Protein AF-A0AAN5D5I5-F1 (afdb_monomer_lite)

Sequence (187 aa):
PAFGACFLERHQASQVPGSRWHFRPIIRDFGILCVAMSSMTTPVMLKLCEMSKKKDQEECALIQNLLPNWPTISLTEARCYDYVKFIEFVSFSVASLLLCVLATAIISSHTLLTLRAASNMSSKLRNYNSSMTRVLIIQAIIPLVLVVFPLIGMLVAVILHFGGPLPYSIFFFLGTMHSPTHSILLL

Secondary structure (DSSP, 8-state):
-HHHHHHHHHHHHTSPTT------HHHHHHHHHHHHHHHHHHHHHHHHHB--TTSHHHHHHHHHHHTTT-TT---TT--SB-HHHHHHHHHHHHHHHHHHHHHHHHHHHHHHHHHHH-TT--HHHHHHHHHHHHHHHHHHHHHIIIIIHHHHHHHHHHHTT--SSHHHHHHHHHHHTHHHHHHHHT-

Structure (mmCIF, N/CA/C/O backbone):
data_AF-A0AAN5D5I5-F1
#
_entry.id   AF-A0AAN5D5I5-F1
#
loop_
_atom_site.group_PDB
_atom_site.id
_atom_site.type_symbol
_atom_site.label_atom_id
_atom_site.label_alt_id
_atom_site.label_comp_id
_atom_site.label_asym_id
_atom_site.label_entity_id
_atom_site.label_seq_id
_atom_site.pdbx_PDB_ins_code
_atom_site.Cartn_x
_atom_site.Cartn_y
_atom_site.Cartn_z
_atom_site.occupancy
_atom_site.B_iso_or_equiv
_atom_site.auth_seq_id
_atom_site.auth_comp_id
_atom_site.auth_asym_id
_atom_site.auth_atom_id
_atom_site.pdbx_PDB_model_num
ATOM 1 N N . PRO A 1 1 ? -7.164 5.899 -1.536 1.00 55.00 1 PRO A N 1
ATOM 2 C CA . PRO A 1 1 ? -8.099 6.765 -0.767 1.00 55.00 1 PRO A CA 1
ATOM 3 C C . PRO A 1 1 ? -9.253 5.984 -0.116 1.00 55.00 1 PRO A C 1
ATOM 5 O O . PRO A 1 1 ? -9.388 6.027 1.101 1.00 55.00 1 PRO A O 1
ATOM 8 N N . ALA A 1 2 ? -10.028 5.219 -0.899 1.00 62.66 2 ALA A N 1
ATOM 9 C CA . ALA A 1 2 ? -11.175 4.449 -0.400 1.00 62.66 2 ALA A CA 1
ATOM 10 C C . ALA A 1 2 ? -10.800 3.405 0.668 1.00 62.66 2 ALA A C 1
ATOM 12 O O . ALA A 1 2 ? -11.477 3.299 1.686 1.00 62.66 2 ALA A O 1
ATOM 13 N N . PHE A 1 3 ? -9.674 2.701 0.490 1.00 63.94 3 PHE A N 1
ATOM 14 C CA . PHE A 1 3 ? -9.164 1.758 1.491 1.00 63.94 3 PHE A CA 1
ATOM 15 C C . PHE A 1 3 ? -8.881 2.435 2.836 1.00 63.94 3 PHE A C 1
ATOM 17 O O . PHE A 1 3 ? -9.337 1.952 3.861 1.00 63.94 3 PHE A O 1
ATOM 24 N N . GLY A 1 4 ? -8.171 3.569 2.838 1.00 65.12 4 GLY A N 1
ATOM 25 C CA . GLY A 1 4 ? -7.831 4.282 4.073 1.00 65.12 4 GLY A CA 1
ATOM 26 C C . GLY A 1 4 ? -9.067 4.799 4.812 1.00 65.12 4 GLY A C 1
ATOM 27 O O . GLY A 1 4 ? -9.141 4.677 6.030 1.00 65.12 4 GLY A O 1
ATOM 28 N N . ALA A 1 5 ? -10.061 5.308 4.077 1.00 67.31 5 ALA A N 1
ATOM 29 C CA . ALA A 1 5 ? -11.335 5.729 4.653 1.00 67.31 5 ALA A CA 1
ATOM 30 C C . ALA A 1 5 ? -12.097 4.544 5.274 1.00 67.31 5 ALA A C 1
ATOM 32 O O . ALA A 1 5 ? -12.480 4.617 6.437 1.00 67.31 5 ALA A O 1
ATOM 33 N N . CYS A 1 6 ? -12.226 3.432 4.543 1.00 69.94 6 CYS A N 1
ATOM 34 C CA . CYS A 1 6 ? -12.873 2.207 5.025 1.00 69.94 6 CYS A CA 1
ATOM 35 C C . CYS A 1 6 ? -12.137 1.593 6.230 1.00 69.94 6 CYS A C 1
ATOM 37 O O . CYS A 1 6 ? -12.754 1.199 7.218 1.00 69.94 6 CYS A O 1
ATOM 39 N N . PHE A 1 7 ? -10.803 1.554 6.184 1.00 71.31 7 PHE A N 1
ATOM 40 C CA . PHE A 1 7 ? -9.963 1.079 7.280 1.00 71.31 7 PHE A CA 1
ATOM 41 C C . PHE A 1 7 ? -10.185 1.917 8.540 1.00 71.31 7 PHE A C 1
ATOM 43 O O . PHE A 1 7 ? -10.414 1.361 9.616 1.00 71.31 7 PHE A O 1
ATOM 50 N N . LEU A 1 8 ? -10.162 3.246 8.406 1.00 72.12 8 LEU A N 1
ATOM 51 C CA . LEU A 1 8 ? -10.377 4.152 9.526 1.00 72.12 8 LEU A CA 1
ATOM 52 C C . LEU A 1 8 ? -11.792 4.017 10.097 1.00 72.12 8 LEU A C 1
ATOM 54 O O . LEU A 1 8 ? -11.943 3.919 11.312 1.00 72.12 8 LEU A O 1
ATOM 58 N N . GLU A 1 9 ? -12.809 3.963 9.238 1.00 77.56 9 GLU A N 1
ATOM 59 C CA . GLU A 1 9 ? -14.205 3.813 9.647 1.00 77.56 9 GLU A CA 1
ATOM 60 C C . GLU A 1 9 ? -14.422 2.513 10.436 1.00 77.56 9 GLU A C 1
ATOM 62 O O . GLU A 1 9 ? -15.020 2.527 11.511 1.00 77.56 9 GLU A O 1
ATOM 67 N N . ARG A 1 10 ? -13.849 1.393 9.978 1.00 76.88 10 ARG A N 1
ATOM 68 C CA . ARG A 1 10 ? -13.918 0.104 10.688 1.00 76.88 10 ARG A CA 1
ATOM 69 C C . ARG A 1 10 ? -13.214 0.126 12.039 1.00 76.88 10 ARG A C 1
ATOM 71 O O . ARG A 1 10 ? -13.731 -0.435 13.005 1.00 76.88 10 ARG A O 1
ATOM 78 N N . HIS A 1 11 ? -12.071 0.803 12.135 1.00 73.62 11 HIS A N 1
ATOM 79 C CA . HIS A 1 11 ? -11.392 0.991 13.418 1.00 73.62 11 HIS A CA 1
ATOM 80 C C . HIS A 1 11 ? -12.232 1.860 14.358 1.00 73.62 11 HIS A C 1
ATOM 82 O O . HIS A 1 11 ? -12.411 1.501 15.520 1.00 73.62 11 HIS A O 1
ATOM 88 N N . GLN A 1 12 ? -12.830 2.942 13.855 1.00 79.19 12 GLN A N 1
ATOM 89 C CA . GLN A 1 12 ? -13.726 3.804 14.629 1.00 79.19 12 GLN A CA 1
ATOM 90 C C . GLN A 1 12 ? -15.016 3.095 15.066 1.00 79.19 12 GLN A C 1
ATOM 92 O O . GLN A 1 12 ? -15.516 3.375 16.154 1.00 79.19 12 GLN A O 1
ATOM 97 N N . ALA A 1 13 ? -15.545 2.161 14.273 1.00 78.81 13 ALA A N 1
ATOM 98 C CA . ALA A 1 13 ? -16.730 1.377 14.625 1.00 78.81 13 ALA A CA 1
ATOM 99 C C . ALA A 1 13 ? -16.489 0.432 15.815 1.00 78.81 13 ALA A C 1
ATOM 101 O O . ALA A 1 13 ? -17.421 0.115 16.549 1.00 78.81 13 ALA A O 1
ATOM 102 N N . SER A 1 14 ? -15.239 0.008 16.030 1.00 72.44 14 SER A N 1
ATOM 103 C CA . SER A 1 14 ? -14.850 -0.819 17.180 1.00 72.44 14 SER A CA 1
ATOM 104 C C . SER A 1 14 ? -14.611 -0.022 18.471 1.00 72.44 14 SER A C 1
ATOM 106 O O . SER A 1 14 ? -14.462 -0.608 19.541 1.00 72.44 14 SER A O 1
ATOM 108 N N . GLN A 1 15 ? -14.564 1.311 18.388 1.00 74.12 15 GLN A N 1
ATOM 109 C CA . GLN A 1 15 ? -14.279 2.185 19.523 1.00 74.12 15 GLN A CA 1
ATOM 110 C C . GLN A 1 15 ? -15.531 2.466 20.368 1.00 74.12 15 GLN A C 1
ATOM 112 O O . GLN A 1 15 ? -16.655 2.497 19.868 1.00 74.12 15 GLN A O 1
ATOM 117 N N . VAL A 1 16 ? -15.331 2.718 21.667 1.00 75.62 16 VAL A N 1
ATOM 118 C CA . VAL A 1 16 ? -16.419 3.128 22.567 1.00 75.62 16 VAL A CA 1
ATOM 119 C C . VAL A 1 16 ? -16.967 4.513 22.191 1.00 75.62 16 VAL A C 1
ATOM 121 O O . VAL A 1 16 ? -16.230 5.353 21.660 1.00 75.62 16 VAL A O 1
ATOM 124 N N . PRO A 1 17 ? -18.257 4.796 22.462 1.00 79.00 17 PRO A N 1
ATOM 125 C CA . PRO A 1 17 ? -18.813 6.133 22.278 1.00 79.00 17 PRO A CA 1
ATOM 126 C C . PRO A 1 17 ? -17.947 7.190 22.979 1.00 79.00 17 PRO A C 1
ATOM 128 O O . PRO A 1 17 ? -17.556 7.015 24.129 1.00 79.00 17 PRO A O 1
ATOM 131 N N . GLY A 1 18 ? -17.615 8.271 22.271 1.00 81.94 18 GLY A N 1
ATOM 132 C CA . GLY A 1 18 ? -16.755 9.344 22.787 1.00 81.94 18 GLY A CA 1
ATOM 133 C C . GLY A 1 18 ? -15.246 9.139 22.598 1.00 81.94 18 GLY A C 1
ATOM 134 O O . GLY A 1 18 ? -14.510 10.114 22.691 1.00 81.94 18 GLY A O 1
ATOM 135 N N . SER A 1 19 ? -14.764 7.940 22.240 1.00 81.12 19 SER A N 1
ATOM 136 C CA . SER A 1 19 ? -13.332 7.700 21.973 1.00 81.12 19 SER A CA 1
ATOM 137 C C . SER A 1 19 ? -12.968 7.701 20.484 1.00 81.12 19 SER A C 1
ATOM 139 O O . SER A 1 19 ? -11.921 7.177 20.097 1.00 81.12 19 SER A O 1
ATOM 141 N N . ARG A 1 20 ? -13.851 8.237 19.633 1.00 84.00 20 ARG A N 1
ATOM 142 C CA . ARG A 1 20 ? -13.623 8.329 18.187 1.00 84.00 20 ARG A CA 1
ATOM 143 C C . ARG A 1 20 ? -12.513 9.325 17.890 1.00 84.00 20 ARG A C 1
ATOM 145 O O . ARG A 1 20 ? -12.506 10.432 18.431 1.00 84.00 20 ARG A O 1
ATOM 152 N N . TRP A 1 21 ? -11.641 8.966 16.954 1.00 76.88 21 TRP A N 1
ATOM 153 C CA . TRP A 1 21 ? -10.647 9.892 16.420 1.00 76.88 21 TRP A CA 1
ATOM 154 C C . TRP A 1 21 ? -11.323 11.130 15.832 1.00 76.88 21 TRP A C 1
ATOM 156 O O . TRP A 1 21 ? -11.995 11.050 14.804 1.00 76.88 21 TRP A O 1
ATOM 166 N N . HIS A 1 22 ? -11.115 12.277 16.469 1.00 82.44 22 HIS A N 1
ATOM 167 C CA . HIS A 1 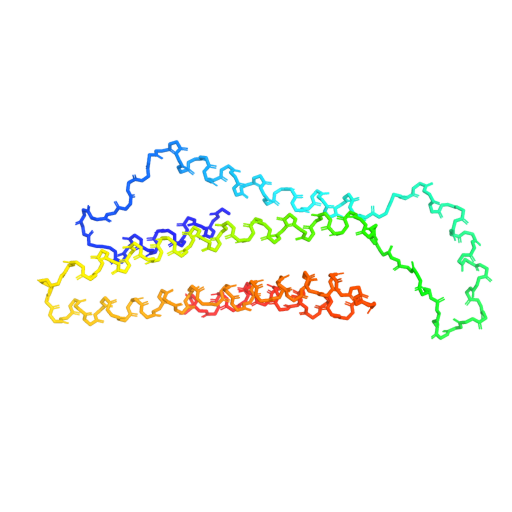22 ? -11.490 13.571 15.917 1.00 82.44 22 HIS A CA 1
ATOM 168 C C . HIS A 1 22 ? -10.286 14.150 15.189 1.00 82.44 22 HIS A C 1
ATOM 170 O O . HIS A 1 22 ? -9.518 14.945 15.731 1.00 82.44 22 HIS A O 1
ATOM 176 N N . PHE A 1 23 ? -10.106 13.730 13.940 1.00 81.56 23 PHE A N 1
ATOM 177 C CA . PHE A 1 23 ? -9.202 14.450 13.058 1.00 81.56 23 PHE A CA 1
ATOM 178 C C . PHE A 1 23 ? -9.823 15.801 12.734 1.00 81.56 23 PHE A C 1
ATOM 180 O O . PHE A 1 23 ? -10.991 15.886 12.350 1.00 81.56 23 PHE A O 1
ATOM 187 N N . ARG A 1 24 ? -9.030 16.867 12.861 1.00 86.25 24 ARG A N 1
ATOM 188 C CA . ARG A 1 24 ? -9.430 18.163 12.313 1.00 86.25 24 ARG A CA 1
ATOM 189 C C . ARG A 1 24 ? -9.702 17.977 10.812 1.00 86.25 24 ARG A C 1
ATOM 191 O O . ARG A 1 24 ? -8.900 17.292 10.170 1.00 86.25 24 ARG A O 1
ATOM 198 N N . PRO A 1 25 ? -10.762 18.584 10.242 1.00 83.50 25 PRO A N 1
ATOM 199 C CA . PRO A 1 25 ? -11.096 18.438 8.822 1.00 83.50 25 PRO A CA 1
ATOM 200 C C . PRO A 1 25 ? -9.887 18.650 7.907 1.00 83.50 25 PRO A C 1
ATOM 202 O O . PRO A 1 25 ? -9.623 17.830 7.038 1.00 83.50 25 PRO A O 1
ATOM 205 N N . ILE A 1 26 ? -9.057 19.647 8.225 1.00 87.62 26 ILE A N 1
ATOM 206 C CA . ILE A 1 26 ? -7.828 19.949 7.486 1.00 87.62 26 ILE A CA 1
ATOM 207 C C . ILE A 1 26 ? -6.834 18.778 7.417 1.00 87.62 26 ILE A C 1
ATOM 209 O O . ILE A 1 26 ? -6.246 18.544 6.370 1.00 87.62 26 ILE A O 1
ATOM 213 N N . ILE A 1 27 ? -6.664 18.008 8.499 1.00 84.62 27 ILE A N 1
ATOM 214 C CA . ILE A 1 27 ? -5.735 16.865 8.540 1.00 84.62 27 ILE A CA 1
ATOM 215 C C . ILE A 1 27 ? -6.290 15.717 7.697 1.00 84.62 27 ILE A C 1
ATOM 217 O O . ILE A 1 27 ? -5.548 15.063 6.967 1.00 84.62 27 ILE A O 1
ATOM 221 N N . ARG A 1 28 ? -7.603 15.478 7.786 1.00 81.50 28 ARG A N 1
ATOM 222 C CA . ARG A 1 28 ? -8.285 14.455 6.990 1.00 81.50 28 ARG A CA 1
ATOM 223 C C . ARG A 1 28 ? -8.171 14.771 5.501 1.00 81.50 28 ARG A C 1
ATOM 225 O O . ARG A 1 28 ? -7.767 13.908 4.728 1.00 81.50 28 ARG A O 1
ATOM 232 N N . ASP A 1 29 ? -8.504 15.997 5.120 1.00 81.88 29 ASP A N 1
ATOM 233 C CA . ASP A 1 29 ? -8.523 16.424 3.724 1.00 81.88 29 ASP A CA 1
ATOM 234 C C . ASP A 1 29 ? -7.096 16.441 3.149 1.00 81.88 29 ASP A C 1
ATOM 236 O O . ASP A 1 29 ? -6.871 15.955 2.040 1.00 81.88 29 ASP A O 1
ATOM 240 N N . PHE A 1 30 ? -6.106 16.864 3.946 1.00 85.94 30 PHE A N 1
ATOM 241 C CA . PHE A 1 30 ? -4.688 16.735 3.603 1.00 85.94 30 PHE A CA 1
ATOM 242 C C . PHE A 1 30 ? -4.274 15.272 3.385 1.00 85.94 30 PHE A C 1
ATOM 244 O O . PHE A 1 30 ? -3.647 14.957 2.378 1.00 85.94 30 PHE A O 1
ATOM 251 N N . GLY A 1 31 ? -4.672 14.353 4.270 1.00 81.44 31 GLY A N 1
ATOM 252 C CA . GLY A 1 31 ? -4.390 12.925 4.108 1.00 81.44 31 GLY A CA 1
ATOM 253 C C . GLY A 1 31 ? -5.000 12.336 2.832 1.00 81.44 31 GLY A C 1
ATOM 254 O O . GLY A 1 31 ? -4.338 11.578 2.121 1.00 81.44 31 GLY A O 1
ATOM 255 N N . ILE A 1 32 ? -6.239 12.716 2.501 1.00 78.81 32 ILE A N 1
ATOM 256 C CA . ILE A 1 32 ? -6.903 12.317 1.250 1.00 78.81 32 ILE A CA 1
ATOM 257 C C . ILE A 1 32 ? -6.114 12.833 0.044 1.00 78.81 32 ILE A C 1
ATOM 259 O O . ILE A 1 32 ? -5.853 12.058 -0.880 1.00 78.81 32 ILE A O 1
ATOM 263 N N . LEU A 1 33 ? -5.704 14.103 0.072 1.00 84.62 33 LEU A N 1
ATOM 264 C CA . LEU A 1 33 ? -4.912 14.716 -0.988 1.00 84.62 33 LEU A CA 1
ATOM 265 C C . LEU A 1 33 ? -3.565 14.006 -1.162 1.00 84.62 33 LEU A C 1
ATOM 267 O O . LEU A 1 33 ? -3.226 13.640 -2.283 1.00 84.62 33 LEU A O 1
ATOM 271 N N . CYS A 1 34 ? -2.830 13.738 -0.079 1.00 81.56 34 CYS A N 1
ATOM 272 C CA . CYS A 1 34 ? -1.566 13.003 -0.136 1.00 81.56 34 CYS A CA 1
ATOM 273 C C . CYS A 1 34 ? -1.738 11.629 -0.790 1.00 81.56 34 CYS A C 1
ATOM 275 O O . CYS A 1 34 ? -0.981 11.276 -1.689 1.00 81.56 34 CYS A O 1
ATOM 277 N N . VAL A 1 35 ? -2.760 10.868 -0.391 1.00 77.25 35 VAL A N 1
ATOM 278 C CA . VAL A 1 35 ? -3.017 9.541 -0.968 1.00 77.25 35 VAL A CA 1
ATOM 279 C C . VAL A 1 35 ? -3.417 9.636 -2.444 1.00 77.25 35 VAL A C 1
ATOM 281 O O . VAL A 1 35 ? -2.994 8.797 -3.238 1.00 77.25 35 VAL A O 1
ATOM 284 N N . ALA A 1 36 ? -4.214 10.638 -2.825 1.00 79.69 36 ALA A N 1
ATOM 285 C CA . ALA A 1 36 ? -4.582 10.877 -4.218 1.00 79.69 36 ALA A CA 1
ATOM 286 C C . ALA A 1 36 ? -3.346 11.214 -5.066 1.00 79.69 36 ALA A C 1
ATOM 288 O O . ALA A 1 36 ? -3.105 10.557 -6.079 1.00 79.69 36 ALA A O 1
ATOM 289 N N . MET A 1 37 ? -2.516 12.149 -4.598 1.00 83.12 37 MET A N 1
ATOM 290 C CA . MET A 1 37 ? -1.266 12.527 -5.256 1.00 83.12 37 MET A CA 1
ATOM 291 C C . MET A 1 37 ? -0.336 11.324 -5.412 1.00 83.12 37 MET A C 1
ATOM 293 O O . MET A 1 37 ? 0.094 11.047 -6.526 1.00 83.12 37 MET A O 1
ATOM 297 N N . SER A 1 38 ? -0.102 10.537 -4.354 1.00 77.44 38 SER A N 1
ATOM 298 C CA . SER A 1 38 ? 0.717 9.320 -4.447 1.00 77.44 38 SER A CA 1
ATOM 299 C C . SER A 1 38 ? 0.172 8.334 -5.483 1.00 77.44 38 SER A C 1
ATOM 301 O O . SER A 1 38 ? 0.942 7.800 -6.277 1.00 77.44 38 SER A O 1
ATOM 303 N N . SER A 1 39 ? -1.152 8.134 -5.530 1.00 76.31 39 SER A N 1
ATOM 304 C CA . SER A 1 39 ? -1.777 7.221 -6.497 1.00 76.31 39 SER A CA 1
ATOM 305 C C . SER A 1 39 ? -1.680 7.693 -7.951 1.00 76.31 39 SER A C 1
ATOM 307 O O . SER A 1 39 ? -1.637 6.856 -8.847 1.00 76.31 39 SER A O 1
ATOM 309 N N . MET A 1 40 ? -1.608 9.007 -8.192 1.00 83.50 40 MET A N 1
ATOM 310 C CA . MET A 1 40 ? -1.393 9.577 -9.527 1.00 83.50 40 MET A CA 1
ATOM 311 C C . MET A 1 40 ? 0.089 9.605 -9.915 1.00 83.50 40 MET A C 1
ATOM 313 O O . MET A 1 40 ? 0.417 9.429 -11.086 1.00 83.50 40 MET A O 1
ATOM 317 N N . THR A 1 41 ? 0.994 9.769 -8.949 1.00 81.94 41 THR A N 1
ATOM 318 C CA . THR A 1 41 ? 2.441 9.760 -9.193 1.00 81.94 41 THR A CA 1
ATOM 319 C C . THR A 1 41 ? 2.922 8.397 -9.685 1.00 81.94 41 THR A C 1
ATOM 321 O O . THR A 1 41 ? 3.750 8.347 -10.587 1.00 81.94 41 THR A O 1
ATOM 324 N N . THR A 1 42 ? 2.394 7.285 -9.160 1.00 78.38 42 THR A N 1
ATOM 325 C CA . THR A 1 42 ? 2.802 5.928 -9.572 1.00 78.38 42 THR A CA 1
ATOM 326 C C . THR A 1 42 ? 2.674 5.676 -11.085 1.00 78.38 42 THR A C 1
ATOM 328 O O . THR A 1 42 ? 3.690 5.337 -11.693 1.00 78.38 42 THR A O 1
ATOM 331 N N . PRO A 1 43 ? 1.505 5.843 -11.741 1.00 78.75 43 PRO A N 1
ATOM 332 C CA . PRO A 1 43 ? 1.385 5.609 -13.180 1.00 78.75 43 PRO A CA 1
ATOM 333 C C . PRO A 1 43 ? 2.208 6.600 -14.010 1.00 78.75 43 PRO A C 1
ATOM 335 O O . PRO A 1 43 ? 2.747 6.215 -15.043 1.00 78.75 43 PRO A O 1
ATOM 338 N N . VAL A 1 44 ? 2.357 7.849 -13.553 1.00 84.75 44 VAL A N 1
ATOM 339 C CA . VAL A 1 44 ? 3.211 8.842 -14.224 1.00 84.75 44 VAL A CA 1
ATOM 340 C C . VAL A 1 44 ? 4.675 8.413 -14.171 1.00 84.75 44 VAL A C 1
ATOM 342 O O . VAL A 1 44 ? 5.333 8.383 -15.204 1.00 84.75 44 VAL A O 1
ATOM 345 N N . MET A 1 45 ? 5.178 8.016 -13.001 1.00 78.62 45 MET A N 1
ATOM 346 C CA . MET A 1 45 ? 6.553 7.537 -12.844 1.00 78.62 45 MET A CA 1
ATOM 347 C C . MET A 1 45 ? 6.800 6.266 -13.651 1.00 78.62 45 MET A C 1
ATOM 349 O O . MET A 1 45 ? 7.809 6.186 -14.340 1.00 78.62 45 MET A O 1
ATOM 353 N N . LEU A 1 46 ? 5.861 5.315 -13.654 1.00 76.44 46 LEU A N 1
ATOM 354 C CA . LEU A 1 46 ? 5.949 4.124 -14.506 1.00 76.44 46 LEU A CA 1
ATOM 355 C C . LEU A 1 46 ? 6.015 4.492 -15.991 1.00 76.44 46 LEU A C 1
ATOM 357 O O . LEU A 1 46 ? 6.817 3.919 -16.725 1.00 76.44 46 LEU A O 1
ATOM 361 N N . LYS A 1 47 ? 5.223 5.478 -16.427 1.00 79.44 47 LYS A N 1
ATOM 362 C CA . LYS A 1 47 ? 5.251 5.958 -17.810 1.00 79.44 47 LYS A CA 1
ATOM 363 C C . LYS A 1 47 ? 6.555 6.675 -18.160 1.00 79.44 47 LYS A C 1
ATOM 365 O O . LYS A 1 47 ? 7.005 6.571 -19.292 1.00 79.44 47 LYS A O 1
ATOM 370 N N . LEU A 1 48 ? 7.159 7.383 -17.207 1.00 78.69 48 LEU A N 1
ATOM 371 C CA . LEU A 1 48 ? 8.469 8.023 -17.366 1.00 78.69 48 LEU A CA 1
ATOM 372 C C . LEU A 1 48 ? 9.632 7.022 -17.317 1.00 78.69 48 LEU A C 1
ATOM 374 O O . LEU A 1 48 ? 10.694 7.310 -17.860 1.00 78.69 48 LEU A O 1
ATOM 378 N N . CYS A 1 49 ? 9.445 5.871 -16.665 1.00 71.56 49 CYS A N 1
ATOM 379 C CA . CYS A 1 49 ? 10.419 4.781 -16.674 1.00 71.56 49 CYS A CA 1
ATOM 380 C C . CYS A 1 49 ? 10.433 4.035 -18.015 1.00 71.56 49 CYS A C 1
ATOM 382 O O . CYS A 1 49 ? 11.440 3.406 -18.332 1.00 71.56 49 CYS A O 1
ATOM 384 N N . GLU A 1 50 ? 9.332 4.069 -18.777 1.00 75.38 50 GLU A N 1
ATOM 385 C CA . GLU A 1 50 ? 9.264 3.511 -20.133 1.00 75.38 50 GLU A CA 1
ATOM 386 C C . GLU A 1 50 ? 10.276 4.249 -21.023 1.00 75.38 50 GLU A C 1
ATOM 388 O O . GLU A 1 50 ? 10.270 5.482 -21.085 1.00 75.38 50 GLU A O 1
ATOM 393 N N . MET A 1 51 ? 11.174 3.507 -21.678 1.00 60.44 51 MET A N 1
ATOM 394 C CA . MET A 1 51 ? 12.244 4.110 -22.477 1.00 60.44 51 MET A CA 1
ATOM 395 C C . MET A 1 51 ? 11.694 5.079 -23.538 1.00 60.44 51 MET A C 1
ATOM 397 O O . MET A 1 51 ? 10.649 4.858 -24.157 1.00 60.44 51 MET A O 1
ATOM 401 N N . SER A 1 52 ? 12.401 6.196 -23.733 1.00 61.94 52 SER A N 1
ATOM 402 C CA . SER A 1 52 ? 12.004 7.230 -24.688 1.00 61.94 52 SER A CA 1
ATOM 403 C C . SER A 1 52 ? 12.149 6.721 -26.122 1.00 61.94 52 SER A C 1
ATOM 405 O O . SER A 1 52 ? 13.258 6.646 -26.650 1.00 61.94 52 SER A O 1
ATOM 407 N N . LYS A 1 53 ? 10.999 6.490 -26.769 1.00 59.19 53 LYS A N 1
ATOM 408 C CA . LYS A 1 53 ? 10.813 5.990 -28.148 1.00 59.19 53 LYS A CA 1
ATOM 409 C C . LYS A 1 53 ? 11.667 6.642 -29.244 1.00 59.19 53 LYS A C 1
ATOM 411 O O . LYS A 1 53 ? 11.701 6.159 -30.368 1.00 59.19 53 LYS A O 1
ATOM 416 N N . LYS A 1 54 ? 12.292 7.790 -28.971 1.00 56.19 54 LYS A N 1
ATOM 417 C CA . LYS A 1 54 ? 13.039 8.576 -29.960 1.00 56.19 54 LYS A CA 1
ATOM 418 C C . LYS A 1 54 ? 14.505 8.154 -30.106 1.00 56.19 54 LYS A C 1
ATOM 420 O O . LYS A 1 54 ? 15.120 8.533 -31.095 1.00 56.19 54 LYS A O 1
ATOM 425 N N . LYS A 1 55 ? 15.058 7.397 -29.152 1.00 53.62 55 LYS A N 1
ATOM 426 C CA . LYS A 1 55 ? 16.423 6.842 -29.243 1.00 53.62 55 LYS A CA 1
ATOM 427 C C . LYS A 1 55 ? 16.461 5.474 -29.950 1.00 53.62 55 LYS A C 1
ATOM 429 O O . LYS A 1 55 ? 17.506 5.076 -30.445 1.00 53.62 55 LYS A O 1
ATOM 434 N N . ASP A 1 56 ? 15.298 4.838 -30.094 1.00 54.66 56 ASP A N 1
ATOM 435 C CA . ASP A 1 56 ? 15.128 3.458 -30.571 1.00 54.66 56 ASP A CA 1
ATOM 436 C C . ASP A 1 56 ? 15.213 3.293 -32.098 1.00 54.66 56 ASP A C 1
ATOM 438 O O . ASP A 1 56 ? 15.270 2.174 -32.604 1.00 54.66 56 ASP A O 1
ATOM 442 N N . GLN A 1 57 ? 15.217 4.383 -32.872 1.00 56.00 57 GLN A N 1
ATOM 443 C CA . GLN A 1 57 ? 15.133 4.275 -34.333 1.00 56.00 57 GLN A CA 1
ATOM 444 C C . GLN A 1 57 ? 16.440 3.770 -34.982 1.00 56.00 57 GLN A C 1
ATOM 446 O O . GLN A 1 57 ? 16.380 3.158 -36.046 1.00 56.00 57 GLN A O 1
ATOM 451 N N . GLU A 1 58 ? 17.595 3.938 -34.326 1.00 56.28 58 GLU A N 1
ATOM 452 C CA . GLU A 1 58 ? 18.877 3.335 -34.742 1.00 56.28 58 GLU A CA 1
ATOM 453 C C . GLU A 1 58 ? 19.104 1.937 -34.126 1.00 56.28 58 GLU A C 1
ATOM 455 O O . GLU A 1 58 ? 19.649 1.055 -34.792 1.00 56.28 58 GLU A O 1
ATOM 460 N N . GLU A 1 59 ? 18.609 1.671 -32.910 1.00 54.78 59 GLU A N 1
ATOM 461 C CA . GLU A 1 59 ? 18.680 0.342 -32.271 1.00 54.78 59 GLU A CA 1
ATOM 462 C C . GLU A 1 59 ? 17.741 -0.691 -32.930 1.00 54.78 59 GLU A C 1
ATOM 464 O O . GLU A 1 59 ? 18.094 -1.868 -33.048 1.00 54.78 59 GLU A O 1
ATOM 469 N N . CYS A 1 60 ? 16.585 -0.269 -33.462 1.00 56.03 60 CYS A N 1
ATOM 470 C CA . CYS A 1 60 ? 15.667 -1.145 -34.204 1.00 56.03 60 CYS A CA 1
ATOM 471 C C . CYS A 1 60 ? 16.260 -1.685 -35.515 1.00 56.03 60 CYS A C 1
ATOM 473 O O . CYS A 1 60 ? 15.948 -2.812 -35.906 1.00 56.03 60 CYS A O 1
ATOM 475 N N . ALA A 1 61 ? 17.136 -0.928 -36.179 1.00 60.53 61 ALA A N 1
ATOM 476 C CA . ALA A 1 61 ? 17.825 -1.395 -37.382 1.00 60.53 61 ALA A CA 1
ATOM 477 C C . ALA A 1 61 ? 18.877 -2.477 -37.061 1.00 60.53 61 ALA A C 1
ATOM 479 O O . ALA A 1 61 ? 19.150 -3.358 -37.877 1.00 60.53 61 ALA A O 1
ATOM 480 N N . LEU A 1 62 ? 19.437 -2.457 -35.851 1.00 56.84 62 LEU A N 1
ATOM 481 C CA . LEU A 1 62 ? 20.434 -3.418 -35.384 1.00 56.84 62 LEU A CA 1
ATOM 482 C C . LEU A 1 62 ? 19.784 -4.736 -34.909 1.00 56.84 62 LEU A C 1
ATOM 484 O O . LEU A 1 62 ? 20.273 -5.814 -35.247 1.00 56.84 62 LEU A O 1
ATOM 488 N N . ILE A 1 63 ? 18.631 -4.667 -34.222 1.00 58.81 63 ILE A N 1
ATOM 489 C CA . ILE A 1 63 ? 17.832 -5.838 -33.788 1.00 58.81 63 ILE A CA 1
ATOM 490 C C . ILE A 1 63 ? 17.257 -6.615 -34.985 1.00 58.81 63 ILE A C 1
ATOM 492 O O . ILE A 1 63 ? 17.214 -7.846 -34.964 1.00 58.81 63 ILE A O 1
ATOM 496 N N . GLN A 1 64 ? 16.869 -5.924 -36.063 1.00 62.06 64 GLN A N 1
ATOM 497 C CA . GLN A 1 64 ? 16.372 -6.576 -37.282 1.00 62.06 64 GLN A CA 1
ATOM 498 C C . GLN A 1 64 ? 17.443 -7.382 -38.034 1.00 62.06 64 GLN A C 1
ATOM 500 O O . GLN A 1 64 ? 17.105 -8.369 -38.683 1.00 62.06 64 GLN A O 1
ATOM 505 N N . ASN A 1 65 ? 18.724 -7.030 -37.904 1.00 64.81 65 ASN A N 1
ATOM 506 C CA . ASN A 1 65 ? 19.824 -7.762 -38.540 1.00 64.81 65 ASN A CA 1
ATOM 507 C C . ASN A 1 65 ? 20.287 -9.003 -37.741 1.00 64.81 65 ASN A C 1
ATOM 509 O O . ASN A 1 65 ? 20.950 -9.876 -38.297 1.00 64.81 65 ASN A O 1
ATOM 513 N N . LEU A 1 66 ? 19.919 -9.117 -36.457 1.00 58.22 66 LEU A N 1
ATOM 514 C CA . LEU A 1 66 ? 20.306 -10.222 -35.557 1.00 58.22 66 LEU A CA 1
ATOM 515 C C . LEU A 1 66 ? 19.256 -11.357 -35.469 1.00 58.22 66 LEU A C 1
ATOM 517 O O . LEU A 1 66 ? 19.573 -12.464 -35.032 1.00 58.22 66 LEU A O 1
ATOM 521 N N . LEU A 1 67 ? 18.025 -11.100 -35.930 1.00 61.81 67 LEU A N 1
ATOM 522 C CA . LEU A 1 67 ? 16.841 -11.979 -35.904 1.00 61.81 67 LEU A CA 1
ATOM 523 C C . LEU A 1 67 ? 16.991 -13.386 -36.542 1.00 61.81 67 LEU A C 1
ATOM 525 O O . LEU A 1 67 ? 16.365 -14.320 -36.041 1.00 61.81 67 LEU A O 1
ATOM 529 N N . PRO A 1 68 ? 17.766 -13.585 -37.629 1.00 73.06 68 PRO A N 1
ATOM 530 C CA . PRO A 1 68 ? 17.793 -14.882 -38.317 1.00 73.06 68 PRO A CA 1
ATOM 531 C C . PRO A 1 68 ? 18.706 -15.932 -37.666 1.00 73.06 68 PRO A C 1
ATOM 533 O O . PRO A 1 68 ? 18.441 -17.126 -37.782 1.00 73.06 68 PRO A O 1
ATOM 536 N N . ASN A 1 69 ? 19.794 -15.508 -37.011 1.00 60.47 69 ASN A N 1
ATOM 537 C CA . ASN A 1 69 ? 20.879 -16.409 -36.595 1.00 60.47 69 ASN A CA 1
ATOM 538 C C . ASN A 1 69 ? 20.715 -16.961 -35.177 1.00 60.47 69 ASN A C 1
ATOM 540 O O . ASN A 1 69 ? 21.248 -18.029 -34.884 1.00 60.47 69 ASN A O 1
ATOM 544 N N . TRP A 1 70 ? 19.984 -16.264 -34.301 1.00 57.12 70 TRP A N 1
ATOM 545 C CA . TRP A 1 70 ? 19.702 -16.672 -32.918 1.00 57.12 70 TRP A CA 1
ATOM 546 C C . TRP A 1 70 ? 18.192 -16.919 -32.719 1.00 57.12 70 TRP A C 1
ATOM 548 O O . TRP A 1 70 ? 17.525 -16.206 -31.964 1.00 57.12 70 TRP A O 1
ATOM 558 N N . PRO A 1 71 ? 17.635 -17.947 -33.393 1.00 53.28 71 PRO A N 1
ATOM 559 C CA . PRO A 1 71 ? 16.198 -18.245 -33.423 1.00 53.28 71 PRO A CA 1
ATOM 560 C C . PRO A 1 71 ? 15.623 -18.692 -32.070 1.00 53.28 71 PRO A C 1
ATOM 562 O O . PRO A 1 71 ? 14.409 -18.770 -31.909 1.00 53.28 71 PRO A O 1
ATOM 565 N N . THR A 1 72 ? 16.476 -18.981 -31.086 1.00 49.12 72 THR A N 1
ATOM 566 C CA . THR A 1 72 ? 16.103 -19.494 -29.760 1.00 49.12 72 THR A CA 1
ATOM 567 C C . THR A 1 72 ? 16.393 -18.511 -28.618 1.00 49.12 72 THR A C 1
ATOM 569 O O . THR A 1 72 ? 16.459 -18.942 -27.473 1.00 49.12 72 THR A O 1
ATOM 572 N N . ILE A 1 73 ? 16.457 -17.202 -28.921 1.00 47.91 73 ILE A N 1
ATOM 573 C CA . ILE A 1 73 ? 16.605 -16.043 -28.008 1.00 47.91 73 ILE A CA 1
ATOM 574 C C . ILE A 1 73 ? 18.062 -15.643 -27.745 1.00 47.91 73 ILE A C 1
ATOM 576 O O . ILE A 1 73 ? 18.843 -16.414 -27.200 1.00 47.91 73 ILE A O 1
ATOM 580 N N . SER A 1 74 ? 18.379 -14.369 -27.995 1.00 54.16 74 SER A N 1
ATOM 581 C CA . SER A 1 74 ? 19.046 -13.536 -26.985 1.00 54.16 74 SER A CA 1
ATOM 582 C C . SER A 1 74 ? 18.982 -12.046 -27.357 1.00 54.16 74 SER A C 1
ATOM 584 O O . SER A 1 74 ? 19.668 -11.544 -28.241 1.00 54.16 74 SER A O 1
ATOM 586 N N . LEU A 1 75 ? 18.079 -11.371 -26.640 1.00 52.62 75 LEU A N 1
ATOM 587 C CA . LEU A 1 75 ? 17.838 -9.927 -26.550 1.00 52.62 75 LEU A CA 1
ATOM 588 C C . LEU A 1 75 ? 18.312 -9.444 -25.162 1.00 52.62 75 LEU A C 1
ATOM 590 O O . LEU A 1 75 ? 17.604 -8.736 -24.454 1.00 52.62 75 LEU A O 1
ATOM 594 N N . THR A 1 76 ? 19.473 -9.926 -24.715 1.00 43.00 76 THR A N 1
ATOM 595 C CA . THR A 1 76 ? 19.920 -9.989 -23.305 1.00 43.00 76 THR A CA 1
ATOM 596 C C . THR A 1 76 ? 20.131 -8.661 -22.571 1.00 43.00 76 THR A C 1
ATOM 598 O O . THR A 1 76 ? 20.483 -8.673 -21.396 1.00 43.00 76 THR A O 1
ATOM 601 N N . GLU A 1 77 ? 19.832 -7.526 -23.193 1.00 45.31 77 GLU A N 1
ATOM 602 C CA . GLU A 1 77 ? 19.781 -6.212 -22.545 1.00 45.31 77 GLU A CA 1
ATOM 603 C C . GLU A 1 77 ? 18.503 -5.434 -22.873 1.00 45.31 77 GLU A C 1
ATOM 605 O O . GLU A 1 77 ? 18.477 -4.217 -22.722 1.00 45.31 77 GLU A O 1
ATOM 610 N N . ALA A 1 78 ? 17.426 -6.112 -23.286 1.00 50.16 78 ALA A N 1
ATOM 611 C CA . ALA A 1 78 ? 16.109 -5.503 -23.453 1.00 50.16 78 ALA A CA 1
ATOM 612 C C . ALA A 1 78 ? 15.552 -5.079 -22.084 1.00 50.16 78 ALA A C 1
ATOM 614 O O . ALA A 1 78 ? 14.693 -5.720 -21.477 1.00 50.16 78 ALA A O 1
ATOM 615 N N . ARG A 1 79 ? 16.108 -3.993 -21.554 1.00 56.81 79 ARG A N 1
ATOM 616 C CA . ARG A 1 79 ? 15.643 -3.317 -20.361 1.00 56.81 79 ARG A CA 1
ATOM 617 C C . ARG A 1 79 ? 14.426 -2.521 -20.801 1.00 56.81 79 ARG A C 1
ATOM 619 O O . ARG A 1 79 ? 14.549 -1.487 -21.439 1.00 56.81 79 ARG A O 1
ATOM 626 N N . CYS A 1 80 ? 13.237 -3.005 -20.453 1.00 61.62 80 CYS A N 1
ATOM 627 C CA . CYS A 1 80 ? 11.994 -2.264 -20.692 1.00 61.62 80 CYS A CA 1
ATOM 628 C C . CYS A 1 80 ? 11.970 -0.908 -19.965 1.00 61.62 80 CYS A C 1
ATOM 630 O O . CYS A 1 80 ? 11.144 -0.051 -20.276 1.00 61.62 80 CYS A O 1
ATOM 632 N N . TYR A 1 81 ? 12.861 -0.738 -18.984 1.00 63.84 81 TYR A N 1
ATOM 633 C CA . TYR A 1 81 ? 12.919 0.413 -18.108 1.00 63.84 81 TYR A CA 1
ATOM 634 C C . TYR A 1 81 ? 14.351 0.908 -17.945 1.00 63.84 81 TYR A C 1
ATOM 636 O O . TYR A 1 81 ? 15.285 0.115 -17.791 1.00 63.84 81 TYR A O 1
ATOM 644 N N . ASP A 1 82 ? 14.502 2.228 -17.906 1.00 73.75 82 ASP A N 1
ATOM 645 C CA . ASP A 1 82 ? 15.737 2.856 -17.450 1.00 73.75 82 ASP A CA 1
ATOM 646 C C . ASP A 1 82 ? 16.002 2.446 -15.991 1.00 73.75 82 ASP A C 1
ATOM 648 O O . ASP A 1 82 ? 15.150 2.617 -15.114 1.00 73.75 82 ASP A O 1
ATOM 652 N N . TYR A 1 83 ? 17.181 1.874 -15.730 1.00 74.56 83 TYR A N 1
ATOM 653 C CA . TYR A 1 83 ? 17.529 1.336 -14.413 1.00 74.56 83 TYR A CA 1
ATOM 654 C C . TYR A 1 83 ? 17.501 2.413 -13.325 1.00 74.56 83 TYR A C 1
ATOM 656 O O . TYR A 1 83 ? 16.964 2.174 -12.247 1.00 74.56 83 TYR A O 1
ATOM 664 N N . VAL A 1 84 ? 18.031 3.608 -13.603 1.00 80.12 84 VAL A N 1
ATOM 665 C CA . VAL A 1 84 ? 18.087 4.705 -12.627 1.00 80.12 84 VAL A CA 1
ATOM 666 C C . VAL A 1 84 ? 16.672 5.162 -12.289 1.00 80.12 84 VAL A C 1
ATOM 668 O O . VAL A 1 84 ? 16.331 5.286 -11.113 1.00 80.12 84 VAL A O 1
ATOM 671 N N . LYS A 1 85 ? 15.812 5.318 -13.303 1.00 80.31 85 LYS A N 1
ATOM 672 C CA . LYS A 1 85 ? 14.397 5.673 -13.103 1.00 80.31 85 LYS A CA 1
ATOM 673 C C . LYS A 1 85 ? 13.617 4.600 -12.361 1.00 80.31 85 LYS A C 1
ATOM 675 O O . LYS A 1 85 ? 12.818 4.918 -11.480 1.00 80.31 85 LYS A O 1
ATOM 680 N N . PHE A 1 86 ? 13.903 3.335 -12.639 1.00 78.19 86 PHE A N 1
ATOM 681 C CA . PHE A 1 86 ? 13.312 2.227 -11.906 1.00 78.19 86 PHE A CA 1
ATOM 682 C C . PHE A 1 86 ? 13.739 2.221 -10.428 1.00 78.19 86 PHE A C 1
ATOM 684 O O . PHE A 1 86 ? 12.891 2.040 -9.555 1.00 78.19 86 PHE A O 1
ATOM 691 N N . ILE A 1 87 ? 15.013 2.495 -10.114 1.00 81.25 87 ILE A N 1
ATOM 692 C CA . ILE A 1 87 ? 15.482 2.624 -8.723 1.00 81.25 87 ILE A CA 1
ATOM 693 C C . ILE A 1 87 ? 14.818 3.805 -8.010 1.00 81.25 87 ILE A C 1
ATOM 695 O O . ILE A 1 87 ? 14.388 3.654 -6.863 1.00 81.25 87 ILE A O 1
ATOM 699 N N . GLU A 1 88 ? 14.693 4.961 -8.669 1.00 82.69 88 GLU A N 1
ATOM 700 C CA . GLU A 1 88 ? 13.967 6.123 -8.133 1.00 82.69 88 GLU A CA 1
ATOM 701 C C . GLU A 1 88 ? 12.5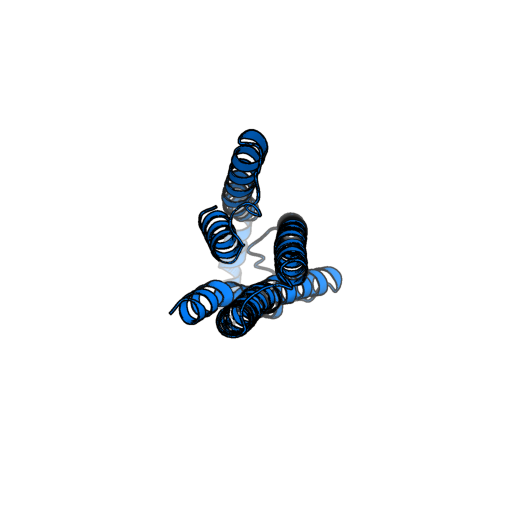13 5.745 -7.793 1.00 82.69 88 GLU A C 1
ATOM 703 O O . GLU A 1 88 ? 12.037 6.009 -6.685 1.00 82.69 88 GLU A O 1
ATOM 708 N N . PHE A 1 89 ? 11.829 5.050 -8.708 1.00 82.81 89 PHE A N 1
ATOM 709 C CA . PHE A 1 89 ? 10.459 4.570 -8.521 1.00 82.81 89 PHE A CA 1
ATOM 710 C C . PHE A 1 89 ? 10.326 3.583 -7.350 1.00 82.81 89 PHE A C 1
ATOM 712 O O . PHE A 1 89 ? 9.435 3.741 -6.508 1.00 82.81 89 PHE A O 1
ATOM 719 N N . VAL A 1 90 ? 11.206 2.579 -7.269 1.00 81.06 90 VAL A N 1
ATOM 720 C CA . VAL A 1 90 ? 11.199 1.584 -6.183 1.00 81.06 90 VAL A CA 1
ATOM 721 C C . VAL A 1 90 ? 11.460 2.267 -4.841 1.00 81.06 90 VAL A C 1
ATOM 723 O O . VAL A 1 90 ? 10.731 2.024 -3.880 1.00 81.06 90 VAL A O 1
ATOM 726 N N . SER A 1 91 ? 12.429 3.182 -4.781 1.00 81.94 91 SER A N 1
ATOM 727 C CA . SER A 1 91 ? 12.781 3.914 -3.558 1.00 81.94 91 SER A CA 1
ATOM 728 C C . SER A 1 91 ? 11.623 4.781 -3.059 1.00 81.94 91 SER A C 1
ATOM 730 O O . SER A 1 91 ? 11.262 4.717 -1.882 1.00 81.94 91 SER A O 1
ATOM 732 N N . PHE A 1 92 ? 10.986 5.540 -3.957 1.00 84.19 92 PHE A N 1
ATOM 733 C CA . PHE A 1 92 ? 9.804 6.339 -3.627 1.00 84.19 92 PHE A CA 1
ATOM 734 C C . PHE A 1 92 ? 8.643 5.462 -3.137 1.00 84.19 92 PHE A C 1
ATOM 736 O O . PHE A 1 92 ? 7.989 5.783 -2.143 1.00 84.19 92 PHE A O 1
ATOM 743 N N . SER A 1 93 ? 8.418 4.323 -3.796 1.00 81.06 93 SER A N 1
ATOM 744 C CA . SER A 1 93 ? 7.364 3.372 -3.429 1.00 81.06 93 SER A CA 1
ATOM 745 C C . SER A 1 93 ? 7.594 2.772 -2.040 1.00 81.06 93 SER A C 1
ATOM 747 O O . SER A 1 93 ? 6.664 2.719 -1.234 1.00 81.06 93 SER A O 1
ATOM 749 N N . VAL A 1 94 ? 8.834 2.384 -1.719 1.00 81.44 94 VAL A N 1
ATOM 750 C CA . VAL A 1 94 ? 9.206 1.885 -0.387 1.00 81.44 94 VAL A CA 1
ATOM 751 C C . VAL A 1 94 ? 9.011 2.968 0.675 1.00 81.44 94 VAL A C 1
ATOM 753 O O . VAL A 1 94 ? 8.382 2.704 1.699 1.00 81.44 94 VAL A O 1
ATOM 756 N N . ALA A 1 95 ? 9.484 4.194 0.435 1.00 84.06 95 ALA A N 1
ATOM 757 C CA . ALA A 1 95 ? 9.327 5.297 1.382 1.00 84.06 95 ALA A CA 1
ATOM 758 C C . ALA A 1 95 ? 7.846 5.617 1.653 1.00 84.06 95 ALA A C 1
ATOM 760 O O . ALA A 1 95 ? 7.432 5.724 2.811 1.00 84.06 95 ALA A O 1
ATOM 761 N N . SER A 1 96 ? 7.025 5.705 0.600 1.00 81.94 96 SER A N 1
ATOM 762 C CA . SER A 1 96 ? 5.583 5.931 0.746 1.00 81.94 96 SER A CA 1
ATOM 763 C C . SER A 1 96 ? 4.909 4.793 1.511 1.00 81.94 96 SER A C 1
ATOM 765 O O . SER A 1 96 ? 4.024 5.047 2.328 1.00 81.94 96 SER A O 1
ATOM 767 N N . LEU A 1 97 ? 5.316 3.544 1.276 1.00 80.12 97 LEU A N 1
ATOM 768 C CA . LEU A 1 97 ? 4.766 2.401 1.992 1.00 80.12 97 LEU A CA 1
ATOM 769 C C . LEU A 1 97 ? 5.125 2.438 3.478 1.00 80.12 97 LEU A C 1
ATOM 771 O O . LEU A 1 97 ? 4.252 2.213 4.313 1.00 80.12 97 LEU A O 1
ATOM 775 N N . LEU A 1 98 ? 6.381 2.736 3.820 1.00 81.81 98 LEU A N 1
ATOM 776 C CA . LEU A 1 98 ? 6.825 2.832 5.212 1.00 81.81 98 LEU A CA 1
ATOM 777 C C . LEU A 1 98 ? 5.991 3.855 5.987 1.00 81.81 98 LEU A C 1
ATOM 779 O O . LEU A 1 98 ? 5.539 3.565 7.094 1.00 81.81 98 LEU A O 1
ATOM 783 N N . LEU A 1 99 ? 5.702 5.007 5.379 1.00 83.81 99 LEU A N 1
ATOM 784 C CA . LEU A 1 99 ? 4.803 6.004 5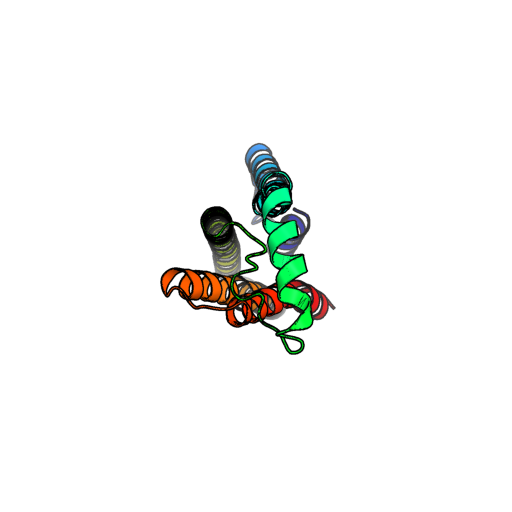.963 1.00 83.81 99 LEU A CA 1
ATOM 785 C C . LEU A 1 99 ? 3.386 5.447 6.181 1.00 83.81 99 LEU A C 1
ATOM 787 O O . LEU A 1 99 ? 2.809 5.644 7.252 1.00 83.81 99 LEU A O 1
ATOM 791 N N . CYS A 1 100 ? 2.833 4.710 5.213 1.00 80.25 100 CYS A N 1
ATOM 792 C CA . CYS A 1 100 ? 1.524 4.066 5.359 1.00 80.25 100 CYS A CA 1
ATOM 793 C C . CYS A 1 100 ? 1.505 3.010 6.476 1.00 80.25 100 CYS A C 1
ATOM 795 O O . CYS A 1 100 ? 0.541 2.950 7.244 1.00 80.25 100 CYS A O 1
ATOM 797 N N . VAL A 1 101 ? 2.558 2.199 6.601 1.00 81.25 101 VAL A N 1
ATOM 798 C CA . VAL A 1 101 ? 2.694 1.188 7.662 1.00 81.25 101 VAL A CA 1
ATOM 799 C C . VAL A 1 101 ? 2.776 1.855 9.028 1.00 81.25 101 VAL A C 1
ATOM 801 O O . VAL A 1 101 ? 2.054 1.453 9.937 1.00 81.25 101 VAL A O 1
ATOM 804 N N . LEU A 1 102 ? 3.589 2.906 9.170 1.00 84.31 102 LEU A N 1
ATOM 805 C CA . LEU A 1 102 ? 3.700 3.668 10.414 1.00 84.31 102 LEU A CA 1
ATOM 806 C C . LEU A 1 102 ? 2.356 4.277 10.819 1.00 84.31 102 LEU A C 1
ATOM 808 O O . LEU A 1 102 ? 1.929 4.113 11.960 1.00 84.31 102 LEU A O 1
ATOM 812 N N . ALA A 1 103 ? 1.645 4.911 9.883 1.00 82.50 103 ALA A N 1
ATOM 813 C CA . ALA A 1 103 ? 0.315 5.458 10.145 1.00 82.50 103 ALA A CA 1
ATOM 814 C C . ALA A 1 103 ? -0.674 4.367 10.593 1.00 82.50 103 ALA A C 1
ATOM 816 O O . ALA A 1 103 ? -1.390 4.536 11.581 1.00 82.50 103 ALA A O 1
ATOM 817 N N . THR A 1 104 ? -0.669 3.217 9.916 1.00 80.56 104 THR A N 1
ATOM 818 C CA . THR A 1 104 ? -1.519 2.063 10.250 1.00 80.56 104 THR A CA 1
ATOM 819 C C . THR A 1 104 ? -1.191 1.507 11.636 1.00 80.56 104 THR A C 1
ATOM 821 O O . THR A 1 104 ? -2.097 1.224 12.423 1.00 80.56 104 THR A O 1
ATOM 824 N N . ALA A 1 105 ? 0.096 1.398 11.971 1.00 83.06 105 ALA A N 1
ATOM 825 C CA . ALA A 1 105 ? 0.564 0.941 13.273 1.00 83.06 105 ALA A CA 1
ATOM 826 C C . ALA A 1 105 ? 0.156 1.908 14.391 1.00 83.06 105 ALA A C 1
ATOM 828 O O . ALA A 1 105 ? -0.306 1.455 15.438 1.00 83.06 105 ALA A O 1
ATOM 829 N N . ILE A 1 106 ? 0.253 3.223 14.166 1.00 85.88 106 ILE A N 1
ATOM 830 C CA . ILE A 1 106 ? -0.201 4.251 15.114 1.00 85.88 106 ILE A CA 1
ATOM 831 C C . ILE A 1 106 ? -1.710 4.128 15.349 1.00 85.88 106 ILE A C 1
ATOM 833 O O . ILE A 1 106 ? -2.146 4.073 16.501 1.00 85.88 106 ILE A O 1
ATOM 837 N N . ILE A 1 107 ? -2.507 4.022 14.277 1.00 83.56 107 ILE A N 1
ATOM 838 C CA . ILE A 1 107 ? -3.969 3.892 14.374 1.00 83.56 107 ILE A CA 1
ATOM 839 C C . ILE A 1 107 ? -4.355 2.622 15.140 1.00 83.56 107 ILE A C 1
ATOM 841 O O . ILE A 1 107 ? -5.181 2.665 16.058 1.00 83.56 107 ILE A O 1
ATOM 845 N N . SER A 1 108 ? -3.723 1.500 14.799 1.00 82.62 108 SER A N 1
ATOM 846 C CA . SER A 1 108 ? -3.965 0.203 15.437 1.00 82.62 108 SER A CA 1
ATOM 847 C C . SER A 1 108 ? -3.570 0.236 16.913 1.00 82.62 108 SER A C 1
ATOM 849 O O . SER A 1 108 ? -4.357 -0.151 17.775 1.00 82.62 108 SER A O 1
ATOM 851 N N . SER A 1 109 ? -2.388 0.772 17.227 1.00 84.38 109 SER A N 1
ATOM 852 C CA . SER A 1 109 ? -1.871 0.867 18.597 1.00 84.38 109 SER A CA 1
ATOM 853 C C . SER A 1 109 ? -2.763 1.731 19.476 1.00 84.38 109 SER A C 1
ATOM 855 O O . SER A 1 109 ? -3.144 1.309 20.564 1.00 84.38 109 SER A O 1
ATOM 857 N N . HIS A 1 110 ? -3.162 2.909 18.998 1.00 84.44 110 HIS A N 1
ATOM 858 C CA . HIS A 1 110 ? -4.085 3.762 19.737 1.00 84.44 110 HIS A CA 1
ATOM 859 C C . HIS A 1 110 ? -5.442 3.074 19.934 1.00 84.44 110 HIS A C 1
ATOM 861 O O . HIS A 1 110 ? -5.959 3.078 21.044 1.00 84.44 110 HIS A O 1
ATOM 867 N N . THR A 1 111 ? -5.992 2.407 18.912 1.00 82.75 111 THR A N 1
ATOM 868 C CA . THR A 1 111 ? -7.255 1.651 19.042 1.00 82.75 111 THR A CA 1
ATOM 869 C C . THR A 1 111 ? -7.155 0.566 20.119 1.00 82.75 111 THR A C 1
ATOM 871 O O . THR A 1 111 ? -8.031 0.467 20.978 1.00 82.75 111 THR A O 1
ATOM 874 N N . LEU A 1 112 ? -6.056 -0.192 20.142 1.00 83.62 112 LEU A N 1
ATOM 875 C CA . LEU A 1 112 ? -5.789 -1.202 21.169 1.00 83.62 112 LEU A CA 1
ATOM 876 C C . LEU A 1 112 ? -5.663 -0.595 22.570 1.00 83.62 112 LEU A C 1
ATOM 878 O O . LEU A 1 112 ? -6.205 -1.148 23.527 1.00 83.62 112 LEU A O 1
ATOM 882 N N . LEU A 1 113 ? -4.961 0.533 22.706 1.00 86.06 113 LEU A N 1
ATOM 883 C CA . LEU A 1 113 ? -4.813 1.234 23.983 1.00 86.06 113 LEU A CA 1
ATOM 884 C C . LEU A 1 113 ? -6.163 1.747 24.497 1.00 86.06 113 LEU A C 1
ATOM 886 O O . LEU A 1 113 ? -6.484 1.539 25.666 1.00 86.06 113 LEU A O 1
ATOM 890 N N . THR A 1 114 ? -6.985 2.336 23.626 1.00 85.06 114 THR A N 1
ATOM 891 C CA . THR A 1 114 ? -8.344 2.776 23.963 1.00 85.06 114 THR A CA 1
ATOM 892 C C . THR A 1 114 ? -9.215 1.609 24.430 1.00 85.06 114 THR A C 1
ATOM 894 O O . THR A 1 114 ? -9.894 1.715 25.449 1.00 85.06 114 THR A O 1
ATOM 897 N N . LEU A 1 115 ? -9.169 0.472 23.727 1.00 79.62 115 LEU A N 1
ATOM 898 C CA . LEU A 1 115 ? -9.928 -0.723 24.102 1.00 79.62 115 LEU A CA 1
ATOM 899 C C . LEU A 1 115 ? -9.479 -1.303 25.448 1.00 79.62 115 LEU A C 1
ATOM 901 O O . LEU A 1 115 ? -10.315 -1.749 26.230 1.00 79.62 115 LEU A O 1
ATOM 905 N N . ARG A 1 116 ? -8.174 -1.273 25.745 1.00 83.19 116 ARG A N 1
ATOM 906 C CA . ARG A 1 116 ? -7.634 -1.710 27.044 1.00 83.19 116 ARG A CA 1
ATOM 907 C C . ARG A 1 116 ? -8.053 -0.792 28.190 1.00 83.19 116 ARG A C 1
ATOM 909 O O . ARG A 1 116 ? -8.314 -1.287 29.283 1.00 83.19 116 ARG A O 1
ATOM 916 N N . ALA A 1 117 ? -8.126 0.516 27.947 1.00 84.56 117 ALA A N 1
ATOM 917 C CA . ALA A 1 117 ? -8.540 1.493 28.951 1.00 84.56 117 ALA A CA 1
ATOM 918 C C . ALA A 1 117 ? -10.026 1.359 29.338 1.00 84.56 117 ALA A C 1
ATOM 920 O O . ALA A 1 117 ? -10.402 1.689 30.459 1.00 84.56 117 ALA A O 1
ATOM 921 N N . ALA A 1 118 ? -10.871 0.817 28.457 1.00 82.19 118 ALA A N 1
ATOM 922 C CA . ALA A 1 118 ? -12.295 0.586 28.706 1.00 82.19 118 ALA A CA 1
ATOM 923 C C . ALA A 1 118 ? -12.582 -0.662 29.583 1.00 82.19 118 ALA A C 1
ATOM 925 O O . ALA A 1 118 ? -13.553 -1.382 29.357 1.00 82.19 118 ALA A O 1
ATOM 926 N N . SER A 1 119 ? -11.751 -0.950 30.590 1.00 64.25 119 SER A N 1
ATOM 927 C CA . SER A 1 119 ? -11.737 -2.213 31.354 1.00 64.25 119 SER A CA 1
ATOM 928 C C . SER A 1 119 ? -12.992 -2.513 32.194 1.00 64.25 119 SER A C 1
ATOM 930 O O . SER A 1 119 ? -13.186 -3.663 32.584 1.00 64.25 119 SER A O 1
ATOM 932 N N . ASN A 1 120 ? -13.888 -1.542 32.401 1.00 82.06 120 ASN A N 1
ATOM 933 C CA . ASN A 1 120 ? -15.160 -1.714 33.126 1.00 82.06 120 ASN A CA 1
ATOM 934 C C . ASN A 1 120 ? -16.322 -2.231 32.248 1.00 82.06 120 ASN A C 1
ATOM 936 O O . ASN A 1 120 ? -17.491 -1.955 32.512 1.00 82.06 120 ASN A O 1
ATOM 940 N N . MET A 1 121 ? -16.025 -2.961 31.173 1.00 80.00 121 MET A N 1
ATOM 941 C CA . MET A 1 121 ? -17.040 -3.490 30.258 1.00 80.00 121 MET A CA 1
ATOM 942 C C . MET A 1 121 ? -17.635 -4.827 30.714 1.00 80.00 121 MET A C 1
ATOM 944 O O . MET A 1 121 ? -16.962 -5.666 31.313 1.00 80.00 121 MET A O 1
ATOM 948 N N . SER A 1 122 ? -18.901 -5.060 30.349 1.00 89.12 122 SER A N 1
ATOM 949 C CA . SER A 1 122 ? -19.576 -6.343 30.571 1.00 89.12 122 SER A CA 1
ATOM 950 C C . SER A 1 122 ? -18.844 -7.499 29.874 1.00 89.12 122 SER A C 1
ATOM 952 O O . SER A 1 122 ? -18.215 -7.325 28.827 1.00 89.12 122 SER A O 1
ATOM 954 N N . SER A 1 123 ? -18.951 -8.713 30.422 1.00 89.56 123 SER A N 1
ATOM 955 C CA . SER A 1 123 ? -18.280 -9.912 29.888 1.00 89.56 123 SER A CA 1
ATOM 956 C C . SER A 1 123 ? -18.620 -10.194 28.417 1.00 89.56 123 SER A C 1
ATOM 958 O O . SER A 1 123 ? -17.737 -10.548 27.636 1.00 89.56 123 SER A O 1
ATOM 960 N N . LYS A 1 124 ? -19.877 -9.963 28.008 1.00 88.88 124 LYS A N 1
ATOM 961 C CA . LYS A 1 124 ? -20.316 -10.087 26.606 1.00 88.88 124 LYS A CA 1
ATOM 962 C C . LYS A 1 124 ? -19.578 -9.111 25.689 1.00 88.88 124 LYS A C 1
ATOM 964 O O . LYS A 1 124 ? -19.097 -9.503 24.629 1.00 88.88 124 LYS A O 1
ATOM 969 N N . LEU A 1 125 ? -19.458 -7.856 26.114 1.00 84.81 125 LEU A N 1
ATOM 970 C CA . LEU A 1 125 ? -18.816 -6.803 25.335 1.00 84.81 125 LEU A CA 1
ATOM 971 C C . LEU A 1 125 ? -17.295 -6.989 25.264 1.00 84.81 125 LEU A C 1
ATOM 973 O O . LEU A 1 125 ? -16.693 -6.766 24.219 1.00 84.81 125 LEU A O 1
ATOM 977 N N . ARG A 1 126 ? -16.681 -7.507 26.334 1.00 85.00 126 ARG A N 1
ATOM 978 C CA . ARG A 1 126 ? -15.269 -7.909 26.342 1.00 85.00 126 ARG A CA 1
ATOM 979 C C . ARG A 1 126 ? -14.977 -9.015 25.324 1.00 85.00 126 ARG A C 1
ATOM 981 O O . ARG A 1 126 ? -14.000 -8.905 24.585 1.00 85.00 126 ARG A O 1
ATOM 988 N N . ASN A 1 127 ? -15.818 -10.049 25.256 1.00 88.06 127 ASN A N 1
ATOM 989 C CA . ASN A 1 127 ? -15.655 -11.136 24.283 1.00 88.06 127 ASN A CA 1
ATOM 990 C C . ASN A 1 127 ? -15.827 -10.635 22.843 1.00 88.06 127 ASN A C 1
ATOM 992 O O . ASN A 1 127 ? -15.019 -10.971 21.976 1.00 88.06 127 ASN A O 1
ATOM 996 N N . TYR A 1 128 ? -16.824 -9.778 22.605 1.00 87.56 128 TYR A N 1
ATOM 997 C CA . TYR A 1 128 ? -17.021 -9.127 21.310 1.00 87.56 128 TYR A CA 1
ATOM 998 C C . TYR A 1 128 ? -15.800 -8.287 20.900 1.00 87.56 128 TYR A C 1
ATOM 1000 O O . TYR A 1 128 ? -15.238 -8.499 19.825 1.00 87.56 128 TYR A O 1
ATOM 1008 N N . ASN A 1 129 ? -15.315 -7.412 21.787 1.00 83.62 129 ASN A N 1
ATOM 1009 C CA . ASN A 1 129 ? -14.141 -6.576 21.530 1.00 83.62 129 ASN A CA 1
ATOM 1010 C C . ASN A 1 129 ? -12.872 -7.402 21.302 1.00 83.62 129 ASN A C 1
ATOM 1012 O O . ASN A 1 129 ? -12.058 -7.047 20.452 1.00 83.62 129 ASN A O 1
ATOM 1016 N N . SER A 1 130 ? -12.696 -8.512 22.023 1.00 84.06 130 SER A N 1
ATOM 1017 C CA . SER A 1 130 ? -11.564 -9.421 21.822 1.00 84.06 130 SER A CA 1
ATOM 1018 C C . SER A 1 130 ? -11.602 -10.078 20.441 1.00 84.06 130 SER A C 1
ATOM 1020 O O . SER A 1 130 ? -10.575 -10.116 19.761 1.00 84.06 130 SER A O 1
ATOM 1022 N N . SER A 1 131 ? -12.780 -10.532 20.004 1.00 88.62 131 SER A N 1
ATOM 1023 C CA . SER A 1 131 ? -12.969 -11.109 18.671 1.00 88.62 131 SER A CA 1
ATOM 1024 C C . SER A 1 131 ? -12.703 -10.081 17.568 1.00 88.62 131 SER A C 1
ATOM 1026 O O . SER A 1 131 ? -11.896 -10.323 16.671 1.00 88.62 131 SER A O 1
ATOM 1028 N N . MET A 1 132 ? -13.284 -8.883 17.694 1.00 85.31 132 MET A N 1
ATOM 1029 C CA . MET A 1 132 ? -13.072 -7.781 16.753 1.00 85.31 132 MET A CA 1
ATOM 1030 C C . MET A 1 132 ? -11.593 -7.384 16.677 1.00 85.31 132 MET A C 1
ATOM 1032 O O . MET A 1 132 ? -11.031 -7.260 15.593 1.00 85.31 132 MET A O 1
ATOM 1036 N N . THR A 1 133 ? -10.924 -7.268 17.827 1.00 81.31 133 THR A N 1
ATOM 1037 C CA . THR A 1 133 ? -9.490 -6.955 17.897 1.00 81.31 133 THR A CA 1
ATOM 1038 C C . THR A 1 133 ? -8.646 -7.986 17.152 1.00 81.31 133 THR A C 1
ATOM 1040 O O . THR A 1 133 ? -7.709 -7.622 16.444 1.00 81.31 133 THR A O 1
ATOM 1043 N N . ARG A 1 134 ? -8.978 -9.278 17.271 1.00 85.69 134 ARG A N 1
ATOM 1044 C CA . ARG A 1 134 ? -8.276 -10.346 16.551 1.00 85.69 134 ARG A CA 1
ATOM 1045 C C . ARG A 1 134 ? -8.401 -10.176 15.036 1.00 85.69 134 ARG A C 1
ATOM 1047 O O . ARG A 1 134 ? -7.403 -10.331 14.338 1.00 85.69 134 ARG A O 1
ATOM 1054 N N . VAL A 1 135 ? -9.585 -9.812 14.540 1.00 86.00 135 VAL A N 1
ATOM 1055 C CA . VAL A 1 135 ? -9.805 -9.524 13.113 1.00 86.00 135 VAL A CA 1
ATOM 1056 C C . VAL A 1 135 ? -8.978 -8.319 12.663 1.00 86.00 135 VAL A C 1
ATOM 1058 O O . VAL A 1 135 ? -8.304 -8.406 11.641 1.00 86.00 135 VAL A O 1
ATOM 1061 N N . LEU A 1 136 ? -8.953 -7.234 13.445 1.00 81.75 136 LEU A N 1
ATOM 1062 C CA . LEU A 1 136 ? -8.152 -6.044 13.127 1.00 81.75 136 LEU A CA 1
ATOM 1063 C C . LEU A 1 136 ? -6.650 -6.361 13.058 1.00 81.75 136 LEU A C 1
ATOM 1065 O O . LEU A 1 136 ? -5.965 -5.903 12.147 1.00 81.75 136 LEU A O 1
ATOM 1069 N N . ILE A 1 137 ? -6.141 -7.195 13.971 1.00 83.12 137 ILE A N 1
ATOM 1070 C CA . ILE A 1 137 ? -4.744 -7.653 13.945 1.00 83.12 137 ILE A CA 1
ATOM 1071 C C . ILE A 1 137 ? -4.459 -8.451 12.667 1.00 83.12 137 ILE A C 1
ATOM 1073 O O . ILE A 1 137 ? -3.465 -8.187 11.995 1.00 83.12 137 ILE A O 1
ATOM 1077 N N . ILE A 1 138 ? -5.331 -9.394 12.298 1.00 86.12 138 ILE A N 1
ATOM 1078 C CA . ILE A 1 138 ? -5.178 -10.186 11.067 1.00 86.12 138 ILE A CA 1
ATOM 1079 C C . ILE A 1 138 ? -5.186 -9.269 9.833 1.00 86.12 138 ILE A C 1
ATOM 1081 O O . ILE A 1 138 ? -4.306 -9.376 8.979 1.00 86.12 138 ILE A O 1
ATOM 1085 N N . GLN A 1 139 ? -6.124 -8.321 9.772 1.00 82.19 139 GLN A N 1
ATOM 1086 C CA . GLN A 1 139 ? -6.219 -7.339 8.690 1.00 82.19 139 GLN A CA 1
ATOM 1087 C C . GLN A 1 139 ? -5.004 -6.407 8.617 1.00 82.19 139 GLN A C 1
ATOM 1089 O O . GLN A 1 139 ? -4.676 -5.956 7.528 1.00 82.19 139 GLN A O 1
ATOM 1094 N N . ALA A 1 140 ? -4.324 -6.126 9.732 1.00 81.50 140 ALA A N 1
ATOM 1095 C CA . ALA A 1 140 ? -3.097 -5.328 9.745 1.00 81.50 140 ALA A CA 1
ATOM 1096 C C . ALA A 1 140 ? -1.854 -6.137 9.329 1.00 81.50 140 ALA A C 1
ATOM 1098 O O . ALA A 1 140 ? -0.969 -5.612 8.652 1.00 81.50 140 ALA A O 1
ATOM 1099 N N . ILE A 1 141 ? -1.785 -7.421 9.699 1.00 84.94 141 ILE A N 1
ATOM 1100 C CA . ILE A 1 141 ? -0.659 -8.307 9.361 1.00 84.94 141 ILE A CA 1
ATOM 1101 C C . ILE A 1 141 ? -0.617 -8.604 7.861 1.00 84.94 141 ILE A C 1
ATOM 1103 O O . ILE A 1 141 ? 0.458 -8.696 7.278 1.00 84.94 141 ILE A O 1
ATOM 1107 N N . ILE A 1 142 ? -1.768 -8.748 7.212 1.00 86.06 142 ILE A N 1
ATOM 1108 C CA . ILE A 1 142 ? -1.819 -9.213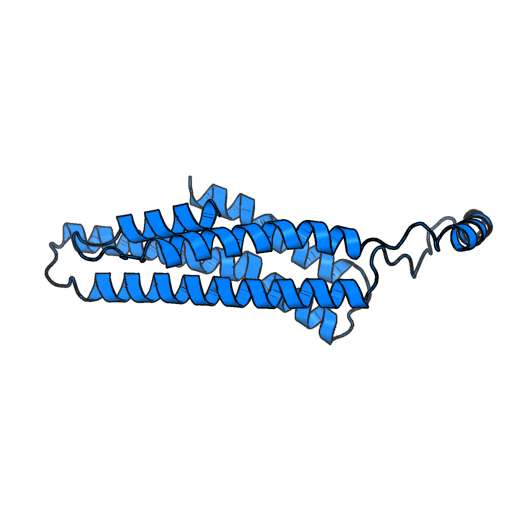 5.822 1.00 86.06 142 ILE A CA 1
ATOM 1109 C C . ILE A 1 142 ? -1.208 -8.216 4.824 1.00 86.06 142 ILE A C 1
ATOM 1111 O O . ILE A 1 142 ? -0.382 -8.644 4.019 1.00 86.06 142 ILE A O 1
ATOM 1115 N N . PRO A 1 143 ? -1.477 -6.901 4.894 1.00 80.44 143 PRO A N 1
ATOM 1116 C CA . PRO A 1 143 ? -0.727 -5.899 4.140 1.00 80.44 143 PRO A CA 1
ATOM 1117 C C . PRO A 1 143 ? 0.771 -5.912 4.469 1.00 80.44 143 PRO A C 1
ATOM 1119 O O . PRO A 1 143 ? 1.598 -5.718 3.581 1.00 80.44 143 PRO A O 1
ATOM 1122 N N . LEU A 1 144 ? 1.149 -6.191 5.722 1.00 81.88 144 LEU A N 1
ATOM 1123 C CA . LEU A 1 144 ? 2.557 -6.307 6.104 1.00 81.88 144 LEU A CA 1
ATOM 1124 C C . LEU A 1 144 ? 3.241 -7.462 5.348 1.00 81.88 144 LEU A C 1
ATOM 1126 O O . LEU A 1 144 ? 4.305 -7.293 4.761 1.00 81.88 144 LEU A O 1
ATOM 1130 N N . VAL A 1 145 ? 2.600 -8.627 5.297 1.00 86.38 145 VAL A N 1
ATOM 1131 C CA . VAL A 1 145 ? 3.153 -9.818 4.637 1.00 86.38 145 VAL A CA 1
ATOM 1132 C C . VAL A 1 145 ? 3.071 -9.729 3.113 1.00 86.38 145 VAL A C 1
ATOM 1134 O O . VAL A 1 145 ? 4.006 -10.124 2.430 1.00 86.38 145 VAL A O 1
ATOM 1137 N N . LEU A 1 146 ? 1.975 -9.218 2.555 1.00 86.69 146 LEU A N 1
ATOM 1138 C CA . LEU A 1 146 ? 1.749 -9.239 1.106 1.00 86.69 146 LEU A CA 1
ATOM 1139 C C . LEU A 1 146 ? 2.238 -7.989 0.381 1.00 86.69 146 LEU A C 1
ATOM 1141 O O . LEU A 1 146 ? 2.369 -8.019 -0.834 1.00 86.69 146 LEU A O 1
ATOM 1145 N N . VAL A 1 147 ? 2.514 -6.894 1.091 1.00 83.62 147 VAL A N 1
ATOM 1146 C CA . VAL A 1 147 ? 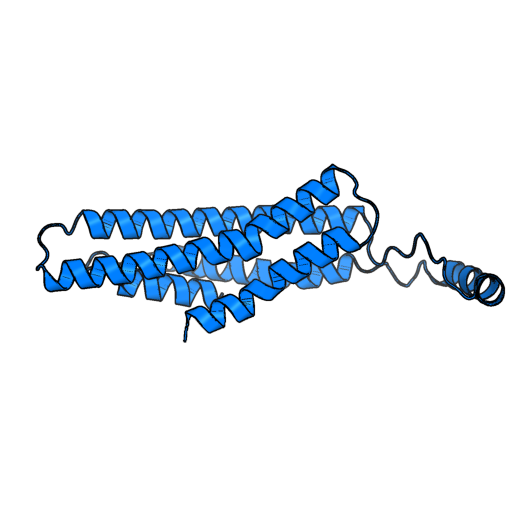2.955 -5.636 0.470 1.00 83.62 147 VAL A CA 1
ATOM 1147 C C . VAL A 1 147 ? 4.335 -5.236 0.973 1.00 83.62 147 VAL A C 1
ATOM 1149 O O . VAL A 1 147 ? 5.231 -4.999 0.166 1.00 83.62 147 VAL A O 1
ATOM 1152 N N . VAL A 1 148 ? 4.551 -5.217 2.293 1.00 83.50 148 VAL A N 1
ATOM 1153 C CA . VAL A 1 148 ? 5.834 -4.768 2.864 1.00 83.50 148 VAL A CA 1
ATOM 1154 C C . VAL A 1 148 ? 6.950 -5.760 2.577 1.00 83.50 148 VAL A C 1
ATOM 1156 O O . VAL A 1 148 ? 8.008 -5.354 2.101 1.00 83.50 148 VAL A O 1
ATOM 1159 N N . PHE A 1 149 ? 6.718 -7.053 2.805 1.00 87.50 149 PHE A N 1
ATOM 1160 C CA . PHE A 1 149 ? 7.742 -8.068 2.559 1.00 87.50 149 PHE A CA 1
ATOM 1161 C C . PHE A 1 149 ? 8.202 -8.116 1.086 1.00 87.50 149 PHE A C 1
ATOM 1163 O O . PHE A 1 149 ? 9.412 -8.040 0.866 1.00 87.50 149 PHE A O 1
ATOM 1170 N N . PRO A 1 150 ? 7.316 -8.137 0.066 1.00 88.38 150 PRO A N 1
ATOM 1171 C CA . PRO A 1 150 ? 7.759 -8.099 -1.325 1.00 88.38 150 PRO A CA 1
ATOM 1172 C C . PRO A 1 150 ? 8.494 -6.815 -1.703 1.00 88.38 150 PRO A C 1
ATOM 1174 O O . PRO A 1 150 ? 9.452 -6.867 -2.466 1.00 88.38 150 PRO A O 1
ATOM 1177 N N . LEU A 1 151 ? 8.103 -5.666 -1.145 1.00 84.00 151 LEU A N 1
ATOM 1178 C CA . LEU A 1 151 ? 8.787 -4.397 -1.404 1.00 84.00 151 LEU A CA 1
ATOM 1179 C C . LEU A 1 151 ? 10.191 -4.354 -0.793 1.00 84.00 151 LEU A C 1
ATOM 1181 O O . LEU A 1 151 ? 11.124 -3.911 -1.462 1.00 84.00 151 LEU A O 1
ATOM 1185 N N . ILE A 1 152 ? 10.368 -4.869 0.428 1.00 85.81 152 ILE A N 1
ATOM 1186 C CA . ILE A 1 152 ? 11.701 -5.059 1.020 1.00 85.81 152 ILE A CA 1
ATOM 1187 C C . ILE A 1 152 ? 12.515 -6.031 0.163 1.00 85.81 152 ILE A C 1
ATOM 1189 O O . ILE A 1 152 ? 13.670 -5.751 -0.139 1.00 85.81 152 ILE A O 1
ATOM 1193 N N . GLY A 1 153 ? 11.910 -7.136 -0.278 1.00 89.44 153 GLY A N 1
ATOM 1194 C CA . GLY A 1 153 ? 12.544 -8.097 -1.175 1.00 89.44 153 GLY A CA 1
ATOM 1195 C C . GLY A 1 153 ? 13.027 -7.463 -2.483 1.00 89.44 153 GLY A C 1
ATOM 1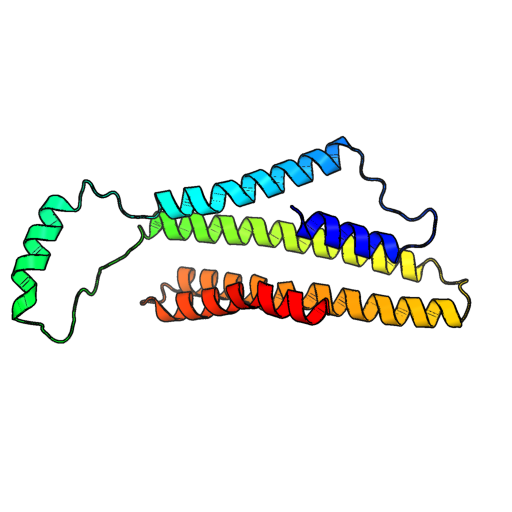196 O O . GLY A 1 153 ? 14.168 -7.689 -2.881 1.00 89.44 153 GLY A O 1
ATOM 1197 N N . MET A 1 154 ? 12.211 -6.607 -3.109 1.00 87.06 154 MET A N 1
ATOM 1198 C CA . MET A 1 154 ? 12.607 -5.849 -4.302 1.00 87.06 154 MET A CA 1
ATOM 1199 C C . MET A 1 154 ? 13.738 -4.869 -4.013 1.00 87.06 154 MET A C 1
ATOM 1201 O O . MET A 1 154 ? 14.675 -4.790 -4.802 1.00 87.06 154 MET A O 1
ATOM 1205 N N . LEU A 1 155 ? 13.688 -4.150 -2.890 1.00 84.62 155 LEU A N 1
ATOM 1206 C CA . LEU A 1 155 ? 14.758 -3.234 -2.502 1.00 84.62 155 LEU A CA 1
ATOM 1207 C C . LEU A 1 155 ? 16.079 -3.980 -2.276 1.00 84.62 155 LEU A C 1
ATOM 1209 O O . LEU A 1 155 ? 17.123 -3.540 -2.743 1.00 84.62 155 LEU A O 1
ATOM 1213 N N . VAL A 1 156 ? 16.039 -5.126 -1.596 1.00 90.25 156 VAL A N 1
ATOM 1214 C CA . VAL A 1 156 ? 17.217 -5.975 -1.388 1.00 90.25 156 VAL A CA 1
ATOM 1215 C C . VAL A 1 156 ? 17.737 -6.506 -2.724 1.00 90.25 156 VAL A C 1
ATOM 1217 O O . VAL A 1 156 ? 18.936 -6.430 -2.967 1.00 90.25 156 VAL A O 1
ATOM 1220 N N . ALA A 1 157 ? 16.860 -6.976 -3.617 1.00 88.31 157 ALA A N 1
ATOM 1221 C CA . ALA A 1 157 ? 17.247 -7.429 -4.955 1.00 88.31 157 ALA A CA 1
ATOM 1222 C C . ALA A 1 157 ? 17.922 -6.311 -5.771 1.00 88.31 157 ALA A C 1
ATOM 1224 O O . ALA A 1 157 ? 18.929 -6.563 -6.430 1.00 88.31 157 ALA A O 1
ATOM 1225 N N . VAL A 1 158 ? 17.417 -5.077 -5.668 1.00 83.50 158 VAL A N 1
ATOM 1226 C CA . VAL A 1 158 ? 18.034 -3.870 -6.238 1.00 83.50 158 VAL A CA 1
ATOM 1227 C C . VAL A 1 158 ? 19.427 -3.624 -5.652 1.00 83.50 158 VAL A C 1
ATOM 1229 O O . VAL A 1 158 ? 20.382 -3.471 -6.407 1.00 83.50 158 VAL A O 1
ATOM 1232 N N . ILE A 1 159 ? 19.552 -3.587 -4.320 1.00 86.12 159 ILE A N 1
ATOM 1233 C CA . ILE A 1 159 ? 20.811 -3.268 -3.621 1.00 86.12 159 ILE A CA 1
ATOM 1234 C C . ILE A 1 159 ? 21.883 -4.320 -3.922 1.00 86.12 159 ILE A C 1
ATOM 1236 O O . ILE A 1 159 ? 23.053 -3.987 -4.087 1.00 86.12 159 ILE A O 1
ATOM 1240 N N . LEU A 1 160 ? 21.484 -5.588 -4.014 1.00 91.12 160 LEU A N 1
ATOM 1241 C CA . LEU A 1 160 ? 22.372 -6.702 -4.344 1.00 91.12 160 LEU A CA 1
ATOM 1242 C C . LEU A 1 160 ? 22.607 -6.860 -5.852 1.00 91.12 160 LEU A C 1
ATOM 1244 O O . LEU A 1 160 ? 23.278 -7.808 -6.255 1.00 91.12 160 LEU A O 1
ATOM 1248 N N . HIS A 1 161 ? 22.064 -5.963 -6.682 1.00 85.75 161 HIS A N 1
ATOM 1249 C CA . HIS A 1 161 ? 22.165 -6.013 -8.140 1.00 85.75 161 HIS A CA 1
ATOM 1250 C C . HIS A 1 161 ? 21.779 -7.381 -8.725 1.00 85.75 161 HIS A C 1
ATOM 1252 O O . HIS A 1 161 ? 22.439 -7.897 -9.628 1.00 85.75 161 HIS A O 1
ATOM 1258 N N . PHE A 1 162 ? 20.699 -7.987 -8.219 1.00 84.75 162 PHE A N 1
ATOM 1259 C CA . PHE A 1 162 ? 20.192 -9.235 -8.779 1.00 84.75 162 PHE A CA 1
ATOM 1260 C C . PHE A 1 162 ? 19.818 -9.042 -10.248 1.00 84.75 162 PHE A C 1
ATOM 1262 O O . PHE A 1 162 ? 18.942 -8.245 -10.597 1.00 84.75 162 PHE A O 1
ATOM 1269 N N . GLY A 1 163 ? 20.517 -9.791 -11.101 1.00 78.25 163 GLY A N 1
ATOM 1270 C CA . GLY A 1 163 ? 20.264 -9.839 -12.529 1.00 78.25 163 GLY A CA 1
ATOM 1271 C C . GLY A 1 163 ? 18.966 -10.577 -12.851 1.00 78.25 163 GLY A C 1
ATOM 1272 O O . GLY A 1 163 ? 18.595 -11.550 -12.195 1.00 78.25 163 GLY A O 1
ATOM 1273 N N . GLY A 1 164 ? 18.302 -10.127 -13.913 1.00 71.00 164 GLY A N 1
ATOM 1274 C CA . GLY A 1 164 ? 17.131 -10.786 -14.483 1.00 71.00 164 GLY A CA 1
ATOM 1275 C C . GLY A 1 164 ? 15.787 -10.357 -13.871 1.00 71.00 164 GLY A C 1
ATOM 1276 O O . GLY A 1 164 ? 15.722 -9.845 -12.755 1.00 71.00 164 GLY A O 1
ATOM 1277 N N . PRO A 1 165 ? 14.676 -10.566 -14.602 1.00 75.75 165 PRO A N 1
ATOM 1278 C CA . PRO A 1 165 ? 13.351 -10.075 -14.215 1.00 75.75 165 PRO A CA 1
ATOM 1279 C C . PRO A 1 165 ? 12.649 -10.951 -13.165 1.00 75.75 165 PRO A C 1
ATOM 1281 O O . PRO A 1 165 ? 11.642 -10.534 -12.591 1.00 75.75 165 PRO A O 1
ATOM 1284 N N . LEU A 1 166 ? 13.145 -12.169 -12.925 1.00 79.25 166 LEU A N 1
ATOM 1285 C CA . LEU A 1 166 ? 12.484 -13.177 -12.096 1.00 79.25 166 LEU A CA 1
ATOM 1286 C C . LEU A 1 166 ? 12.238 -12.728 -10.641 1.00 79.25 166 LEU A C 1
ATOM 1288 O O . LEU A 1 166 ? 11.080 -12.789 -10.221 1.00 79.25 166 LEU A O 1
ATOM 1292 N N . PRO A 1 167 ? 13.240 -12.251 -9.868 1.00 82.88 167 PRO A N 1
ATOM 1293 C CA . PRO A 1 167 ? 13.004 -11.832 -8.484 1.00 82.88 167 PRO A CA 1
ATOM 1294 C C . PRO A 1 167 ? 11.971 -10.704 -8.403 1.00 82.88 167 PRO A C 1
ATOM 1296 O O . PRO A 1 167 ? 11.042 -10.772 -7.601 1.00 82.88 167 PRO A O 1
ATOM 1299 N N . TYR A 1 168 ? 12.058 -9.716 -9.295 1.00 81.12 168 TYR A N 1
ATOM 1300 C CA . TYR A 1 168 ? 11.094 -8.617 -9.370 1.00 81.12 168 TYR A CA 1
ATOM 1301 C C . TYR A 1 168 ? 9.683 -9.118 -9.689 1.00 81.12 168 TYR A C 1
ATOM 1303 O O . TYR A 1 168 ? 8.728 -8.711 -9.036 1.00 81.12 168 TYR A O 1
ATOM 1311 N N . SER A 1 169 ? 9.548 -10.048 -10.638 1.00 80.50 169 SER A N 1
ATOM 1312 C CA . SER A 1 169 ? 8.255 -10.618 -11.039 1.00 80.50 169 SER A CA 1
ATOM 1313 C C . SER A 1 169 ? 7.584 -11.383 -9.899 1.00 80.50 169 SER A C 1
ATOM 1315 O O . SER A 1 169 ? 6.382 -11.232 -9.691 1.00 80.50 169 SER A O 1
ATOM 1317 N N . ILE A 1 170 ? 8.354 -12.153 -9.121 1.00 87.00 170 ILE A N 1
ATOM 1318 C CA . ILE A 1 170 ? 7.848 -12.864 -7.937 1.00 87.00 170 ILE A CA 1
ATOM 1319 C C . ILE A 1 170 ? 7.323 -11.865 -6.902 1.00 87.00 170 ILE A C 1
ATOM 1321 O O . ILE A 1 170 ? 6.219 -12.031 -6.384 1.00 87.00 170 ILE A O 1
ATOM 1325 N N . PHE A 1 171 ? 8.076 -10.802 -6.615 1.00 88.75 171 PHE A N 1
ATOM 1326 C CA . PHE A 1 171 ? 7.649 -9.808 -5.635 1.00 88.75 171 PHE A CA 1
ATOM 1327 C C . PHE A 1 171 ? 6.464 -8.963 -6.111 1.00 88.75 171 PHE A C 1
ATOM 1329 O O . PHE A 1 171 ? 5.553 -8.701 -5.326 1.00 88.75 171 PHE A O 1
ATOM 1336 N N . PHE A 1 172 ? 6.413 -8.594 -7.393 1.00 81.62 172 PHE A N 1
ATOM 1337 C CA . PHE A 1 172 ? 5.235 -7.953 -7.974 1.00 81.62 172 PHE A CA 1
ATOM 1338 C C . PHE A 1 172 ? 4.011 -8.862 -7.892 1.00 81.62 172 PHE A C 1
ATOM 1340 O O . PHE A 1 172 ? 2.951 -8.405 -7.474 1.00 81.62 172 PHE A O 1
ATOM 1347 N N . PHE A 1 173 ? 4.158 -10.150 -8.213 1.00 84.12 173 PHE A N 1
ATOM 1348 C CA . PHE A 1 173 ? 3.078 -11.122 -8.086 1.00 84.12 173 PHE A CA 1
ATOM 1349 C C . PHE A 1 173 ? 2.551 -11.189 -6.645 1.00 84.12 173 PHE A C 1
ATOM 1351 O O . PHE A 1 173 ? 1.353 -11.005 -6.425 1.00 84.12 173 PHE A O 1
ATOM 1358 N N . LEU A 1 174 ? 3.433 -11.331 -5.649 1.00 86.44 174 LEU A N 1
ATOM 1359 C CA . LEU A 1 174 ? 3.048 -11.303 -4.231 1.00 86.44 174 LEU A CA 1
ATOM 1360 C C . LEU A 1 174 ? 2.336 -9.995 -3.846 1.00 86.44 174 LEU A C 1
ATOM 1362 O O . LEU A 1 174 ? 1.303 -10.036 -3.179 1.00 86.44 174 LEU A O 1
ATOM 1366 N N . GLY A 1 175 ? 2.829 -8.854 -4.336 1.00 83.62 175 GLY A N 1
ATOM 1367 C CA . GLY A 1 175 ? 2.186 -7.550 -4.169 1.00 83.62 175 GLY A CA 1
ATOM 1368 C C . GLY A 1 175 ? 0.772 -7.500 -4.752 1.00 83.62 175 GLY A C 1
ATOM 1369 O O . GLY A 1 175 ? -0.151 -7.006 -4.106 1.00 83.62 175 GLY A O 1
ATOM 1370 N N . THR A 1 176 ? 0.559 -8.058 -5.947 1.00 81.62 176 THR A N 1
ATOM 1371 C CA . THR A 1 176 ? -0.771 -8.105 -6.580 1.00 81.62 176 THR A CA 1
ATOM 1372 C C . THR A 1 176 ? -1.748 -9.021 -5.843 1.00 81.62 176 THR A C 1
ATOM 1374 O O . THR A 1 176 ? -2.943 -8.724 -5.812 1.00 81.62 176 THR A O 1
ATOM 1377 N N . MET A 1 177 ? -1.252 -10.064 -5.164 1.00 85.44 177 MET A N 1
ATOM 1378 C CA . MET A 1 177 ? -2.064 -10.969 -4.339 1.00 85.44 177 MET A CA 1
ATOM 1379 C C . MET A 1 177 ? -2.650 -10.297 -3.088 1.00 85.44 177 MET A C 1
ATOM 1381 O O . MET A 1 177 ? -3.582 -10.838 -2.484 1.00 85.44 177 MET A O 1
ATOM 1385 N N . HIS A 1 178 ? -2.183 -9.100 -2.718 1.00 84.69 178 HIS A N 1
ATOM 1386 C CA . HIS A 1 178 ? -2.785 -8.307 -1.646 1.00 84.69 178 HIS A CA 1
ATOM 1387 C C . HIS A 1 178 ? -4.273 -8.027 -1.896 1.00 84.69 178 HIS A C 1
ATOM 1389 O O . HIS A 1 178 ? -5.089 -8.236 -1.002 1.00 84.69 178 HIS A O 1
ATOM 1395 N N . SER A 1 179 ? -4.644 -7.594 -3.107 1.00 80.44 179 SER A N 1
ATOM 1396 C CA . SER A 1 179 ? -6.033 -7.241 -3.428 1.00 80.44 179 SER A CA 1
ATOM 1397 C C . SER A 1 179 ? -7.014 -8.418 -3.275 1.00 80.44 179 SER A C 1
ATOM 1399 O O . SER A 1 179 ? -7.998 -8.257 -2.553 1.00 80.44 179 SER A O 1
ATOM 1401 N N . PRO A 1 180 ? -6.789 -9.601 -3.888 1.00 81.69 180 PRO A N 1
ATOM 1402 C CA . PRO A 1 180 ? -7.688 -10.742 -3.722 1.00 81.69 180 PRO A CA 1
ATOM 1403 C C . PRO A 1 180 ? -7.688 -11.283 -2.290 1.00 81.69 180 PRO A C 1
ATOM 1405 O O . PRO A 1 180 ? -8.759 -11.585 -1.768 1.00 81.69 180 PRO A O 1
ATOM 1408 N N . THR A 1 181 ? -6.529 -11.346 -1.620 1.00 85.88 181 THR A N 1
ATOM 1409 C CA . THR A 1 181 ? -6.470 -11.796 -0.218 1.00 85.88 181 THR A CA 1
ATOM 1410 C C . THR A 1 181 ? -7.280 -10.870 0.680 1.00 85.88 181 THR A C 1
ATOM 1412 O O . THR A 1 181 ? -8.050 -11.332 1.517 1.00 85.88 181 THR A O 1
ATOM 1415 N N . HIS A 1 182 ? -7.155 -9.558 0.472 1.00 79.00 182 HIS A N 1
ATOM 1416 C CA . HIS A 1 182 ? -7.948 -8.581 1.193 1.00 79.00 182 HIS A CA 1
ATOM 1417 C C . HIS A 1 182 ? -9.446 -8.787 0.946 1.00 79.00 182 HIS A C 1
ATOM 1419 O O . HIS A 1 182 ? -10.194 -8.872 1.911 1.00 79.00 182 HIS A O 1
ATOM 1425 N N . SER A 1 183 ? -9.888 -8.953 -0.305 1.00 81.50 183 SER A N 1
ATOM 1426 C CA . SER A 1 183 ? -11.301 -9.220 -0.612 1.00 81.50 183 SER A CA 1
ATOM 1427 C C . SER A 1 183 ? -11.844 -10.479 0.072 1.00 81.50 183 SER A C 1
ATOM 1429 O O . SER A 1 183 ? -12.952 -10.434 0.591 1.00 81.50 183 SER A O 1
ATOM 1431 N N . ILE A 1 184 ? -11.072 -11.572 0.127 1.00 83.44 184 ILE A N 1
ATOM 1432 C CA . ILE A 1 184 ? -11.489 -12.822 0.790 1.00 83.44 184 ILE A CA 1
ATOM 1433 C C . ILE A 1 184 ? -11.680 -12.624 2.296 1.00 83.44 184 ILE A C 1
ATOM 1435 O O . ILE A 1 184 ? -12.622 -13.154 2.863 1.00 83.44 184 ILE A O 1
ATOM 1439 N N . LEU A 1 185 ? -10.818 -11.843 2.947 1.00 78.75 185 LEU A N 1
ATOM 1440 C CA . LEU A 1 185 ? -10.942 -11.555 4.383 1.00 78.75 185 LEU A CA 1
ATOM 1441 C C . LEU A 1 185 ? -12.115 -10.639 4.727 1.00 78.75 185 LEU A C 1
ATOM 1443 O O . LEU A 1 185 ? -12.433 -10.475 5.905 1.00 78.75 185 LEU A O 1
ATOM 1447 N N . LEU A 1 186 ? -12.656 -9.939 3.729 1.00 75.19 186 LEU A N 1
ATOM 1448 C CA . LEU A 1 186 ? -13.794 -9.047 3.910 1.00 75.19 186 LEU A CA 1
ATOM 1449 C C . LEU A 1 186 ? -15.143 -9.737 3.692 1.00 75.19 186 LEU A C 1
ATOM 1451 O O . LEU A 1 186 ? -16.156 -9.108 4.002 1.00 75.19 186 LEU A O 1
ATOM 1455 N N . LEU A 1 187 ? -15.143 -10.961 3.158 1.00 77.00 187 LEU A N 1
ATOM 1456 C CA . LEU A 1 187 ? -16.311 -11.834 3.019 1.00 77.00 187 LEU A CA 1
ATOM 1457 C C . LEU A 1 187 ? -16.552 -12.611 4.319 1.00 77.00 187 LEU A C 1
ATOM 1459 O O . LEU A 1 187 ? -17.741 -12.746 4.681 1.00 77.00 187 LEU A O 1
#

Radius of gyration: 22.83 Å; chains: 1; bounding box: 43×39×72 Å

pLDDT: mean 77.28, std 10.72, range [43.0, 91.12]

Organism: NCBI:txid1317129

Foldseek 3Di:
DVVVVVLLVLLQVLFDPPLRDDDDPVVVVVVVVVVVVVVVVLVVLVVVQQDDPPVCPVVVVVVVVVCPPCVPDDPPPPPRGDLVSVLVSLVVLLVVVVVVLVVLCVSLVSSVVNLVVPVPDDPVSNVVSVVSNVLSVVLSVLCCQQPVVLSVQVNVCSVVVPDDCVSVVVSVVSNVVSVVVNVVSVD

InterPro domains:
  IPR019429 7TM GPCR, serpentine chemoreceptor class i (Sri) [PF10327] (3-186)